Protein AF-R0MNA4-F1 (afdb_monomer)

Organism: Nosema bombycis (strain CQ1 / CVCC 102059) (NCBI:txid578461)

Radius of gyration: 21.98 Å; Cα contacts (8 Å, |Δi|>4): 320; chains: 1; bounding box: 53×36×60 Å

Nearest PDB structures (foldseek):
  5vat-assembly2_B  TM=4.678E-01  e=8.090E-01  Haemophilus influenzae Rd KW20
  7dhg-assembly1_C  TM=3.973E-01  e=1.338E+00  Homo sapiens
  4i17-assembly1_A  TM=3.408E-01  e=2.307E+00  Bacteroides fragilis NCTC 9343

Foldseek 3Di:
DELVVLQVCVVVLQQQVNQVCLDPPNDLPPYPLVSHDPPVSQLSVLSNVCVVPVDLVSLLSNLLSLLRQCVSDDSNVSNSLSSNVVSVVSLVVVVDLVSLVVSLVSLVVSCVPDQVSVLSSLLSNLVSCLVNVVLVVNVVSVVSHDDDDDDQQSQLSNLQSVLLSCLLVVVLVSSLVSLVSNCVDPVCVLVSVQVNVLSCVLVVDQDDQVNCVVSVNNLCVQLSVCLVQLVLVSNVVSLVVCVVVCVSSVNSVVSNPRSSVSSPVD

pLDDT: mean 86.6, std 9.58, range [53.0, 97.69]

Mean predicted aligned error: 6.83 Å

Structure (mmCIF, N/CA/C/O backbone):
data_AF-R0MNA4-F1
#
_entry.id   AF-R0MNA4-F1
#
loop_
_atom_site.group_PDB
_atom_site.id
_atom_site.type_symbol
_atom_site.label_atom_id
_atom_site.label_alt_id
_atom_site.label_comp_id
_atom_site.label_asym_id
_atom_site.label_entity_id
_atom_site.label_seq_id
_atom_site.pdbx_PDB_ins_code
_atom_site.Cartn_x
_atom_site.Cartn_y
_atom_site.Cartn_z
_atom_site.occupancy
_atom_site.B_iso_or_equiv
_atom_site.auth_seq_id
_atom_site.auth_comp_id
_atom_site.auth_asym_id
_atom_site.auth_atom_id
_atom_site.pdbx_PDB_model_num
ATOM 1 N N . MET A 1 1 ? 28.938 -3.097 -18.841 1.00 74.06 1 MET A N 1
ATOM 2 C CA . MET A 1 1 ? 28.223 -4.399 -18.755 1.00 74.06 1 MET A CA 1
ATOM 3 C C . MET A 1 1 ? 27.995 -4.964 -20.167 1.00 74.06 1 MET A C 1
ATOM 5 O O . MET A 1 1 ? 27.821 -4.182 -21.089 1.00 74.06 1 MET A O 1
ATOM 9 N N . ASN A 1 2 ? 28.060 -6.290 -20.374 1.00 83.56 2 ASN A N 1
ATOM 10 C CA . ASN A 1 2 ? 27.982 -6.921 -21.709 1.00 83.56 2 ASN A CA 1
ATOM 11 C C . ASN A 1 2 ? 26.542 -7.360 -22.052 1.00 83.56 2 ASN A C 1
ATOM 13 O O . ASN A 1 2 ? 25.945 -8.118 -21.292 1.00 83.56 2 ASN A O 1
ATOM 17 N N . PHE A 1 3 ? 26.014 -6.948 -23.214 1.00 86.44 3 PHE A N 1
ATOM 18 C CA . PHE A 1 3 ? 24.667 -7.315 -23.690 1.00 86.44 3 PHE A CA 1
ATOM 19 C C . PHE A 1 3 ? 24.452 -8.836 -23.797 1.00 86.44 3 PHE A C 1
ATOM 21 O O . PHE A 1 3 ? 23.336 -9.310 -23.608 1.00 86.44 3 PHE A O 1
ATOM 28 N N . LYS A 1 4 ? 25.516 -9.619 -24.041 1.00 89.62 4 LYS A N 1
ATOM 29 C CA . LYS A 1 4 ? 25.434 -11.089 -24.098 1.00 89.62 4 LYS A CA 1
ATOM 30 C C . LYS A 1 4 ? 24.943 -11.692 -22.779 1.00 89.62 4 LYS A C 1
ATOM 32 O O . LYS A 1 4 ? 24.113 -12.588 -22.810 1.00 89.62 4 LYS A O 1
ATOM 37 N N . ILE A 1 5 ? 25.399 -11.152 -21.645 1.00 89.56 5 ILE A N 1
ATOM 38 C CA . ILE A 1 5 ? 24.984 -11.600 -20.305 1.00 89.56 5 ILE A CA 1
ATOM 39 C C . ILE A 1 5 ? 23.499 -11.291 -20.086 1.00 89.56 5 ILE A C 1
ATOM 41 O O . ILE A 1 5 ? 22.763 -12.111 -19.549 1.00 89.56 5 ILE A O 1
ATOM 45 N N . VAL A 1 6 ? 23.036 -10.122 -20.539 1.00 90.19 6 VAL A N 1
ATOM 46 C CA . VAL A 1 6 ? 21.620 -9.735 -20.445 1.00 90.19 6 VAL A CA 1
ATOM 47 C C . VAL A 1 6 ? 20.745 -10.703 -21.244 1.00 90.19 6 VAL A C 1
ATOM 49 O O . VAL A 1 6 ? 19.784 -11.246 -20.705 1.00 90.19 6 VAL A O 1
ATOM 52 N N . ASN A 1 7 ? 21.110 -10.976 -22.498 1.00 92.88 7 ASN A N 1
ATOM 53 C CA . ASN A 1 7 ? 20.361 -11.892 -23.361 1.00 92.88 7 ASN A CA 1
ATOM 54 C C . ASN A 1 7 ? 20.386 -13.336 -22.856 1.00 92.88 7 ASN A C 1
ATOM 56 O O . ASN A 1 7 ? 19.396 -14.046 -22.998 1.00 92.88 7 ASN A O 1
ATOM 60 N N . GLU A 1 8 ? 21.481 -13.768 -22.236 1.00 94.38 8 GLU A N 1
ATOM 61 C CA . GLU A 1 8 ? 21.553 -15.071 -21.581 1.00 94.38 8 GLU A CA 1
ATOM 62 C C . GLU A 1 8 ? 20.561 -15.167 -20.412 1.00 94.38 8 GLU A C 1
ATOM 64 O O . GLU A 1 8 ? 19.812 -16.138 -20.320 1.00 94.38 8 GLU A O 1
ATOM 69 N N . LEU A 1 9 ? 20.479 -14.140 -19.559 1.00 93.75 9 LEU A N 1
ATOM 70 C CA . LEU A 1 9 ? 19.497 -14.090 -18.468 1.00 93.75 9 LEU A CA 1
ATOM 71 C C . LEU A 1 9 ? 18.050 -14.078 -18.982 1.00 93.75 9 LEU A C 1
ATOM 73 O O . LEU A 1 9 ? 17.191 -14.713 -18.368 1.00 93.75 9 LEU A O 1
ATOM 77 N N . ILE A 1 10 ? 17.783 -13.384 -20.094 1.00 93.00 10 ILE A N 1
ATOM 78 C CA . ILE A 1 10 ? 16.468 -13.368 -20.755 1.00 93.00 10 ILE A CA 1
ATOM 79 C C . ILE A 1 10 ? 16.124 -14.767 -21.281 1.00 93.00 10 ILE A C 1
ATOM 81 O O . ILE A 1 10 ? 15.081 -15.308 -20.915 1.00 93.00 10 ILE A O 1
ATOM 85 N N . ASN A 1 11 ? 17.021 -15.388 -22.053 1.00 93.75 11 ASN A N 1
ATOM 86 C CA . ASN A 1 11 ? 16.831 -16.730 -22.613 1.00 93.75 11 ASN A CA 1
ATOM 87 C C . ASN A 1 11 ? 16.630 -17.794 -21.526 1.00 93.75 11 ASN A C 1
ATOM 89 O O . ASN A 1 11 ? 15.769 -18.663 -21.650 1.00 93.75 11 ASN A O 1
ATOM 93 N N . ASN A 1 12 ? 17.379 -17.686 -20.426 1.00 94.81 12 ASN A N 1
ATOM 94 C CA . ASN A 1 12 ? 17.272 -18.579 -19.273 1.00 94.81 12 ASN A CA 1
ATOM 95 C C . ASN A 1 12 ? 16.076 -18.253 -18.362 1.00 94.81 12 ASN A C 1
ATOM 97 O O . ASN A 1 12 ? 15.926 -18.869 -17.306 1.00 94.81 12 ASN A O 1
ATOM 101 N N . LYS A 1 13 ? 15.240 -17.266 -18.721 1.00 93.19 13 LYS A N 1
ATOM 102 C CA . LYS A 1 13 ? 14.097 -16.791 -17.925 1.00 93.19 13 LYS A CA 1
ATOM 103 C C . LYS A 1 13 ? 14.476 -16.457 -16.474 1.00 93.19 13 LYS A C 1
ATOM 105 O O . LYS A 1 13 ? 13.707 -16.673 -15.536 1.00 93.19 13 LYS A O 1
ATOM 110 N N . ASN A 1 14 ? 15.669 -15.901 -16.257 1.00 92.69 14 ASN A N 1
ATOM 111 C CA . ASN A 1 14 ? 16.191 -15.578 -14.929 1.00 92.69 14 ASN A CA 1
ATOM 112 C C . ASN A 1 14 ? 15.916 -14.114 -14.551 1.00 92.69 14 ASN A C 1
ATOM 114 O O . ASN A 1 14 ? 16.805 -13.262 -14.498 1.00 92.69 14 ASN A O 1
ATOM 118 N N . GLY A 1 15 ? 14.654 -13.813 -14.243 1.00 89.44 15 GLY A N 1
ATOM 119 C CA . GLY A 1 15 ? 14.247 -12.439 -13.940 1.00 89.44 15 GLY A CA 1
ATOM 120 C C . GLY A 1 15 ? 14.755 -11.894 -12.601 1.00 89.44 15 GLY A C 1
ATOM 121 O O . GLY A 1 15 ? 14.790 -10.680 -12.417 1.00 89.44 15 GLY A O 1
ATOM 122 N N . LYS A 1 16 ? 15.181 -12.752 -11.660 1.00 90.19 16 LYS A N 1
ATOM 123 C CA . LYS A 1 16 ? 15.769 -12.300 -10.384 1.00 90.19 16 LYS A CA 1
ATOM 124 C C . LYS A 1 16 ? 17.143 -11.676 -10.590 1.00 90.19 16 LYS A C 1
ATOM 126 O O . LYS A 1 16 ? 17.404 -10.611 -10.036 1.00 90.19 16 LYS A O 1
ATOM 131 N N . ASP A 1 17 ? 18.007 -12.331 -11.360 1.00 92.12 17 ASP A N 1
ATOM 132 C CA . ASP A 1 17 ? 19.334 -11.791 -11.653 1.00 92.12 17 ASP A CA 1
ATOM 133 C C . ASP A 1 17 ? 19.254 -10.645 -12.657 1.00 92.12 17 ASP A C 1
ATOM 135 O O . ASP A 1 17 ? 19.960 -9.651 -12.492 1.00 92.12 17 ASP A O 1
ATOM 139 N N . LEU A 1 18 ? 18.303 -10.699 -13.596 1.00 91.69 18 LEU A N 1
ATOM 140 C CA . LEU A 1 18 ? 18.003 -9.571 -14.475 1.00 91.69 18 LEU A CA 1
ATOM 141 C C . LEU A 1 18 ? 17.595 -8.319 -13.676 1.00 91.69 18 LEU A C 1
ATOM 143 O O . LEU A 1 18 ? 18.092 -7.231 -13.944 1.00 91.69 18 LEU A O 1
ATOM 147 N N . ALA A 1 19 ? 16.780 -8.468 -12.624 1.00 90.25 19 ALA A N 1
ATOM 148 C CA . ALA A 1 19 ? 16.394 -7.361 -11.744 1.00 90.25 19 ALA A CA 1
ATOM 149 C C . ALA A 1 19 ? 17.581 -6.716 -11.006 1.00 90.25 19 ALA A C 1
ATOM 151 O O . ALA A 1 19 ? 17.552 -5.517 -10.724 1.00 90.25 19 ALA A O 1
ATOM 152 N N . LYS A 1 20 ? 18.639 -7.477 -10.686 1.00 89.31 20 LYS A N 1
ATOM 153 C CA . LYS A 1 20 ? 19.834 -6.931 -10.011 1.00 89.31 20 LYS A CA 1
ATOM 154 C C . LYS A 1 20 ? 20.568 -5.915 -10.882 1.00 89.31 20 LYS A C 1
ATOM 156 O O . LYS A 1 20 ? 21.203 -5.017 -10.333 1.00 89.31 20 LYS A O 1
ATOM 161 N N . LEU A 1 21 ? 20.449 -6.029 -12.206 1.00 88.12 21 LEU A N 1
ATOM 162 C CA . LEU A 1 21 ? 21.080 -5.111 -13.156 1.00 88.12 21 LEU A CA 1
ATOM 163 C C . LEU A 1 21 ? 20.464 -3.703 -13.111 1.00 88.12 21 LEU A C 1
ATOM 165 O O . LEU A 1 21 ? 21.065 -2.758 -13.600 1.00 88.12 21 LEU A O 1
ATOM 169 N N . PHE A 1 22 ? 19.298 -3.557 -12.477 1.00 86.00 22 PHE A N 1
ATOM 170 C CA . PHE A 1 22 ? 18.584 -2.293 -12.314 1.00 86.00 22 PHE A CA 1
ATOM 171 C C . PHE A 1 22 ? 18.766 -1.696 -10.908 1.00 86.00 22 PHE A C 1
ATOM 173 O O . PHE A 1 22 ? 18.002 -0.830 -10.496 1.00 86.00 22 PHE A O 1
ATOM 180 N N . ASN A 1 23 ? 19.732 -2.155 -10.105 1.00 81.38 23 ASN A N 1
ATOM 181 C CA . ASN A 1 23 ? 20.034 -1.511 -8.822 1.00 81.38 23 ASN A CA 1
ATOM 182 C C . ASN A 1 23 ? 20.640 -0.111 -9.023 1.00 81.38 23 ASN A C 1
ATOM 184 O O . ASN A 1 23 ? 21.452 0.097 -9.922 1.00 81.38 23 ASN A O 1
ATOM 188 N N . PHE A 1 24 ? 20.304 0.828 -8.132 1.00 67.44 24 PHE A N 1
ATOM 189 C CA . PHE A 1 24 ? 21.003 2.112 -8.054 1.00 67.44 24 PHE A CA 1
ATOM 190 C C . PHE A 1 24 ? 22.504 1.867 -7.828 1.00 67.44 24 PHE A C 1
ATOM 192 O O . PHE A 1 24 ? 22.875 1.141 -6.907 1.00 67.44 24 PHE A O 1
ATOM 199 N N . GLY A 1 25 ? 23.349 2.436 -8.692 1.00 65.19 25 GLY A N 1
ATOM 200 C CA . GLY A 1 25 ? 24.806 2.242 -8.676 1.00 65.19 25 GLY A CA 1
ATOM 201 C C . GLY A 1 25 ? 25.335 1.217 -9.685 1.00 65.19 25 GLY A C 1
ATOM 202 O O . GLY A 1 25 ? 26.548 1.088 -9.826 1.00 65.19 25 GLY A O 1
ATOM 203 N N . VAL A 1 26 ? 24.464 0.511 -10.415 1.00 75.12 26 VAL A N 1
ATOM 204 C CA . VAL A 1 26 ? 24.891 -0.272 -11.581 1.00 75.12 26 VAL A CA 1
ATOM 205 C C . VAL A 1 26 ? 25.062 0.669 -12.768 1.00 75.12 26 VAL A C 1
ATOM 207 O O . VAL A 1 26 ? 24.100 1.289 -13.218 1.00 75.12 26 VAL A O 1
ATOM 210 N N . ASP A 1 27 ? 26.286 0.759 -13.284 1.00 76.06 27 ASP A N 1
ATOM 211 C CA . ASP A 1 27 ? 26.570 1.525 -14.493 1.00 76.06 27 ASP A CA 1
ATOM 212 C C . ASP A 1 27 ? 26.102 0.768 -15.746 1.00 76.06 27 ASP A C 1
ATOM 214 O O . ASP A 1 27 ? 26.627 -0.293 -16.116 1.00 76.06 27 ASP A O 1
ATOM 218 N N . LEU A 1 28 ? 25.084 1.335 -16.394 1.00 78.00 28 LEU A N 1
ATOM 219 C CA . LEU A 1 28 ? 24.514 0.827 -17.634 1.00 78.00 28 LEU A CA 1
ATOM 220 C C . LEU A 1 28 ? 25.089 1.516 -18.880 1.00 78.00 28 LEU A C 1
ATOM 222 O O . LEU A 1 28 ? 24.840 1.009 -19.969 1.00 78.00 28 LEU A O 1
ATOM 226 N N . SER A 1 29 ? 25.866 2.599 -18.767 1.00 71.88 29 SER A N 1
ATOM 227 C CA . SER A 1 29 ? 26.300 3.444 -19.902 1.00 71.88 29 SER A CA 1
ATOM 228 C C . SER A 1 29 ? 27.046 2.674 -21.006 1.00 71.88 29 SER A C 1
ATOM 230 O O . SER A 1 29 ? 26.895 2.951 -22.192 1.00 71.88 29 SER A O 1
ATOM 232 N N . GLY A 1 30 ? 27.793 1.627 -20.640 1.00 71.50 30 GLY A N 1
ATOM 233 C CA . GLY A 1 30 ? 28.523 0.772 -21.586 1.00 71.50 30 GLY A CA 1
ATOM 234 C C . GLY A 1 30 ? 27.710 -0.357 -22.240 1.00 71.50 30 GLY A C 1
ATOM 235 O O . GLY A 1 30 ? 28.282 -1.173 -22.969 1.00 71.50 30 GLY A O 1
ATOM 236 N N . VAL A 1 31 ? 26.410 -0.488 -21.954 1.00 82.19 31 VAL A N 1
ATOM 237 C CA . VAL A 1 31 ? 25.567 -1.559 -22.513 1.00 82.19 31 VAL A CA 1
ATOM 238 C C . VAL A 1 31 ? 25.047 -1.157 -23.894 1.00 82.19 31 VAL A C 1
ATOM 240 O O . VAL A 1 31 ? 24.308 -0.187 -24.029 1.00 82.19 31 VAL A O 1
ATOM 243 N N . LYS A 1 32 ? 25.372 -1.949 -24.926 1.00 87.19 32 LYS A N 1
ATOM 244 C CA . LYS A 1 32 ? 24.794 -1.809 -26.276 1.00 87.19 32 LYS A CA 1
ATOM 245 C C . LYS A 1 32 ? 23.337 -2.291 -26.279 1.00 87.19 32 LYS A C 1
ATOM 247 O O . LYS A 1 32 ? 23.080 -3.451 -26.595 1.00 87.19 32 LYS A O 1
ATOM 252 N N . THR A 1 33 ? 22.411 -1.411 -25.902 1.00 88.19 33 THR A N 1
ATOM 253 C CA . THR A 1 33 ? 20.978 -1.718 -25.737 1.00 88.19 33 THR A CA 1
ATOM 254 C C . THR A 1 33 ? 20.308 -2.207 -27.012 1.00 88.19 33 THR A C 1
ATOM 256 O O . THR A 1 33 ? 19.524 -3.139 -26.936 1.00 88.19 33 THR A O 1
ATOM 259 N N . SER A 1 34 ? 20.726 -1.712 -28.181 1.00 89.69 34 SER A N 1
ATOM 260 C CA . SER A 1 34 ? 20.254 -2.167 -29.503 1.00 89.69 34 SER A CA 1
ATOM 261 C C . SER A 1 34 ? 20.553 -3.634 -29.843 1.00 89.69 34 SER A C 1
ATOM 263 O O . SER A 1 34 ? 20.198 -4.109 -30.917 1.00 89.69 34 SER A O 1
ATOM 265 N N . LYS A 1 35 ? 21.280 -4.350 -28.977 1.00 91.56 35 LYS A N 1
ATOM 266 C CA . LYS A 1 35 ? 21.549 -5.788 -29.114 1.00 91.56 35 LYS A CA 1
ATOM 267 C C . LYS A 1 35 ? 20.814 -6.633 -28.074 1.00 91.56 35 LYS A C 1
ATOM 269 O O . LYS A 1 35 ? 21.034 -7.843 -28.030 1.00 91.56 35 LYS A O 1
ATOM 274 N N . ILE A 1 36 ? 20.024 -6.012 -27.202 1.00 93.44 36 ILE A N 1
ATOM 275 C CA . ILE A 1 36 ? 19.186 -6.703 -26.223 1.00 93.44 36 ILE A CA 1
ATOM 276 C C . ILE A 1 36 ? 17.895 -7.141 -26.923 1.00 93.44 36 ILE A C 1
ATOM 278 O O . ILE A 1 36 ? 17.446 -6.478 -27.849 1.00 93.44 36 ILE A O 1
ATOM 282 N N . TYR A 1 37 ? 17.302 -8.264 -26.521 1.00 92.69 37 TYR A N 1
ATOM 283 C CA . TYR A 1 37 ? 16.018 -8.682 -27.087 1.00 92.69 37 TYR A CA 1
ATOM 284 C C . TYR A 1 37 ? 14.879 -7.724 -26.714 1.00 92.69 37 TYR A C 1
ATOM 286 O O . TYR A 1 37 ? 14.776 -7.277 -25.571 1.00 92.69 37 TYR A O 1
ATOM 294 N N . SER A 1 38 ? 13.996 -7.439 -27.669 1.00 88.56 38 SER A N 1
ATOM 295 C CA . SER A 1 38 ? 12.710 -6.789 -27.399 1.00 88.56 38 SER A CA 1
ATOM 296 C C . SER A 1 38 ? 11.839 -7.686 -26.497 1.00 88.56 38 SER A C 1
ATOM 298 O O . SER A 1 38 ? 11.958 -8.909 -26.607 1.00 88.56 38 SER A O 1
ATOM 300 N N . PRO A 1 39 ? 11.017 -7.133 -25.578 1.00 90.31 39 PRO A N 1
ATOM 301 C CA . PRO A 1 39 ? 10.829 -5.709 -25.247 1.00 90.31 39 PRO A CA 1
ATOM 302 C C . PRO A 1 39 ? 11.859 -5.143 -24.24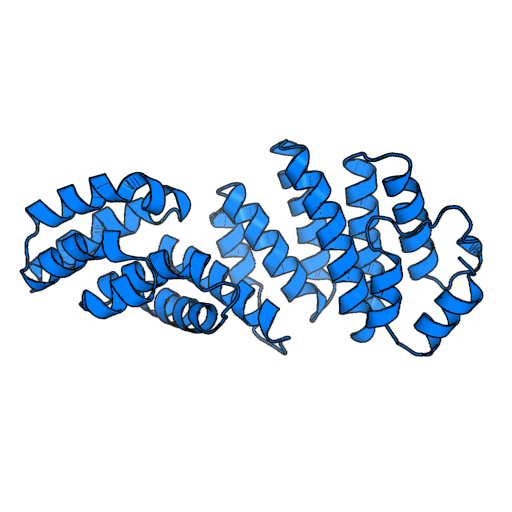7 1.00 90.31 39 PRO A C 1
ATOM 304 O O . PRO A 1 39 ? 11.764 -3.989 -23.825 1.00 90.31 39 PRO A O 1
ATOM 307 N N . PHE A 1 40 ? 12.858 -5.929 -23.834 1.00 92.50 40 PHE A N 1
ATOM 308 C CA . PHE A 1 40 ? 13.831 -5.521 -22.816 1.00 92.50 40 PHE A CA 1
ATOM 309 C C . PHE A 1 40 ? 14.760 -4.400 -23.294 1.00 92.50 40 PHE A C 1
ATOM 311 O O . PHE A 1 40 ? 15.186 -3.589 -22.473 1.00 92.50 40 PHE A O 1
ATOM 318 N N . GLU A 1 41 ? 15.065 -4.315 -24.591 1.00 93.25 41 GLU A N 1
ATOM 319 C CA . GLU A 1 41 ? 15.912 -3.245 -25.140 1.00 93.25 41 GLU A CA 1
ATOM 320 C C . GLU A 1 41 ? 15.412 -1.840 -24.768 1.00 93.25 41 GLU A C 1
ATOM 322 O O . GLU A 1 41 ? 16.195 -1.011 -24.294 1.00 93.25 41 GLU A O 1
ATOM 327 N N . ASP A 1 42 ? 14.102 -1.609 -24.885 1.00 93.19 42 ASP A N 1
ATOM 328 C CA . ASP A 1 42 ? 13.468 -0.324 -24.603 1.00 93.19 42 ASP A CA 1
ATOM 329 C C . ASP A 1 42 ? 13.524 -0.000 -23.116 1.00 93.19 42 ASP A C 1
ATOM 331 O O . ASP A 1 42 ? 13.818 1.133 -22.729 1.00 93.19 42 ASP A O 1
ATOM 335 N N . LEU A 1 43 ? 13.300 -1.007 -22.268 1.00 93.06 43 LEU A N 1
ATOM 336 C CA . LEU A 1 43 ? 13.421 -0.859 -20.825 1.00 93.06 43 LEU A CA 1
ATOM 337 C C . LEU A 1 43 ? 14.846 -0.447 -20.426 1.00 93.06 43 LEU A C 1
ATOM 339 O O . LEU A 1 43 ? 15.017 0.488 -19.645 1.00 93.06 43 LEU A O 1
ATOM 343 N N . PHE A 1 44 ? 15.873 -1.103 -20.975 1.00 92.12 44 PHE A N 1
ATOM 344 C CA . PHE A 1 44 ? 17.266 -0.750 -20.690 1.00 92.12 44 PHE A CA 1
ATOM 345 C C . PHE A 1 44 ? 17.622 0.647 -21.209 1.00 92.12 44 PHE A C 1
ATOM 347 O O . PHE A 1 44 ? 18.262 1.414 -20.489 1.00 92.12 44 PHE A O 1
ATOM 354 N N . LYS A 1 45 ? 17.188 1.000 -22.424 1.00 91.88 45 LYS A N 1
ATOM 355 C CA . LYS A 1 45 ? 17.440 2.317 -23.024 1.00 91.88 45 LYS A CA 1
ATOM 356 C C . LYS A 1 45 ? 16.813 3.443 -22.201 1.00 91.88 45 LYS A C 1
ATOM 358 O O . LYS A 1 45 ? 17.479 4.430 -21.898 1.00 91.88 45 LYS A O 1
ATOM 363 N N . LYS A 1 46 ? 15.551 3.292 -21.795 1.00 92.56 46 LYS A N 1
ATOM 364 C CA . LYS A 1 46 ? 14.866 4.290 -20.961 1.00 92.56 46 LYS A CA 1
ATOM 365 C C . LYS A 1 46 ? 15.468 4.371 -19.562 1.00 92.56 46 LYS A C 1
ATOM 367 O O . LYS A 1 46 ? 15.586 5.462 -19.017 1.00 92.56 46 LYS A O 1
ATOM 372 N N . GLN A 1 47 ? 15.904 3.243 -18.994 1.00 89.00 47 GLN A N 1
ATOM 373 C CA . GLN A 1 47 ? 16.572 3.230 -17.691 1.00 89.00 47 GLN A CA 1
ATOM 374 C C . GLN A 1 47 ? 17.915 3.972 -17.726 1.00 89.00 47 GLN A C 1
ATOM 376 O O . GLN A 1 47 ? 18.213 4.708 -16.788 1.00 89.00 47 GLN A O 1
ATOM 381 N N . GLN A 1 48 ? 18.713 3.787 -18.786 1.00 89.06 48 GLN A N 1
ATOM 382 C CA . GLN A 1 48 ? 19.952 4.545 -19.000 1.00 89.06 48 GLN A CA 1
ATOM 383 C C . GLN A 1 48 ? 19.660 6.046 -19.022 1.00 89.06 48 GLN A C 1
ATOM 385 O O . GLN A 1 48 ? 20.231 6.786 -18.224 1.00 89.06 48 GLN A O 1
ATOM 390 N N . LEU A 1 49 ? 18.696 6.464 -19.850 1.00 89.12 49 LEU A N 1
ATOM 391 C CA . LEU A 1 49 ? 18.297 7.865 -19.957 1.00 89.12 49 LEU A CA 1
ATOM 392 C C . LEU A 1 49 ? 17.818 8.435 -18.617 1.00 89.12 49 LEU A C 1
ATOM 394 O O . LEU A 1 49 ? 18.198 9.540 -18.253 1.00 89.12 49 LEU A O 1
ATOM 398 N N . PHE A 1 50 ? 17.027 7.681 -17.851 1.00 87.94 50 PHE A N 1
ATOM 399 C CA . PHE A 1 50 ? 16.572 8.102 -16.526 1.00 87.94 50 PHE A CA 1
ATOM 400 C C . PHE A 1 50 ? 17.720 8.254 -15.517 1.00 87.94 50 PHE A C 1
ATOM 402 O O . PHE A 1 50 ? 17.688 9.141 -14.667 1.00 87.94 50 PHE A O 1
ATOM 409 N N . PHE A 1 51 ? 18.746 7.401 -15.581 1.00 84.44 51 PHE A N 1
ATOM 410 C CA . PHE A 1 51 ? 19.910 7.535 -14.704 1.00 84.44 51 PHE A CA 1
ATOM 411 C C . PHE A 1 51 ? 20.795 8.729 -15.060 1.00 84.44 51 PHE A C 1
ATOM 413 O O . PHE A 1 51 ? 21.357 9.329 -14.142 1.00 84.44 51 PHE A O 1
ATOM 420 N N . GLU A 1 52 ? 20.889 9.075 -16.344 1.00 84.94 52 GLU A N 1
ATOM 421 C CA . GLU A 1 52 ? 21.594 10.262 -16.839 1.00 84.94 52 GLU A CA 1
ATOM 422 C C . GLU A 1 52 ? 20.817 11.550 -16.535 1.00 84.94 52 GLU A C 1
ATOM 424 O O . GLU A 1 52 ? 21.372 12.515 -16.015 1.00 84.94 52 GLU A O 1
ATOM 429 N N . ILE A 1 53 ? 19.516 11.543 -16.825 1.00 86.00 53 ILE A N 1
ATOM 430 C CA . ILE A 1 53 ? 18.606 12.680 -16.721 1.00 86.00 53 ILE A CA 1
ATOM 431 C C . ILE A 1 53 ? 17.448 12.262 -15.818 1.00 86.00 53 ILE A C 1
ATOM 433 O O . ILE A 1 53 ? 16.442 11.693 -16.251 1.00 86.00 53 ILE A O 1
ATOM 437 N N . ARG A 1 54 ? 17.608 12.534 -14.527 1.00 83.62 54 ARG A N 1
ATOM 438 C CA . ARG A 1 54 ? 16.629 12.182 -13.500 1.00 83.62 54 ARG A CA 1
ATOM 439 C C . ARG A 1 54 ? 15.470 13.173 -13.506 1.00 83.62 54 ARG A C 1
ATOM 441 O O . ARG A 1 54 ? 15.468 14.112 -12.723 1.00 83.62 54 ARG A O 1
ATOM 448 N N . THR A 1 55 ? 14.520 12.970 -14.410 1.00 84.50 55 THR A N 1
ATOM 449 C CA . THR A 1 55 ? 13.256 13.716 -14.457 1.00 84.50 55 THR A CA 1
ATOM 450 C C . THR A 1 55 ? 12.070 12.784 -14.260 1.00 84.50 55 THR A C 1
ATOM 452 O O . THR A 1 55 ? 12.166 11.566 -14.463 1.00 84.50 55 THR A O 1
ATOM 455 N N . TYR A 1 56 ? 10.933 13.369 -13.886 1.00 81.75 56 TYR A N 1
ATOM 456 C CA . TYR A 1 56 ? 9.665 12.667 -13.766 1.00 81.75 56 TYR A CA 1
ATOM 457 C C . TYR A 1 56 ? 9.273 11.943 -15.062 1.00 81.75 56 TYR A C 1
ATOM 459 O O . TYR A 1 56 ? 8.951 10.756 -15.030 1.00 81.75 56 TYR A O 1
ATOM 467 N N . GLU A 1 57 ? 9.355 12.624 -16.206 1.00 85.25 57 GLU A N 1
ATOM 468 C CA . GLU A 1 57 ? 8.959 12.086 -17.511 1.00 85.25 57 GLU A CA 1
ATOM 469 C C . GLU A 1 57 ? 9.778 10.840 -17.862 1.00 85.25 57 GLU A C 1
ATOM 471 O O . GLU A 1 57 ? 9.239 9.833 -18.324 1.00 85.25 57 GLU A O 1
ATOM 476 N N . ASN A 1 58 ? 11.080 10.864 -17.566 1.00 87.94 58 ASN A N 1
ATOM 477 C CA . ASN A 1 58 ? 11.951 9.717 -17.785 1.00 87.94 58 ASN A CA 1
ATOM 478 C C . ASN A 1 58 ? 11.611 8.561 -16.834 1.00 87.94 58 ASN A C 1
ATOM 480 O O . ASN A 1 58 ? 11.593 7.404 -17.257 1.00 87.94 58 ASN A O 1
ATOM 484 N N . ALA A 1 59 ? 11.301 8.849 -15.565 1.00 85.56 59 ALA A N 1
ATOM 485 C CA . ALA A 1 59 ? 10.858 7.834 -14.611 1.00 85.56 59 ALA A CA 1
ATOM 486 C C . ALA A 1 59 ? 9.539 7.177 -15.054 1.00 85.56 59 ALA A C 1
ATOM 488 O O . ALA A 1 59 ? 9.387 5.957 -14.964 1.00 85.56 59 ALA A O 1
ATOM 489 N N . GLU A 1 60 ? 8.595 7.971 -15.557 1.00 84.88 60 GLU A N 1
ATOM 490 C CA . GLU A 1 60 ? 7.311 7.498 -16.067 1.00 84.88 60 GLU A CA 1
ATOM 491 C C . GLU A 1 60 ? 7.490 6.596 -17.298 1.00 84.88 60 GLU A C 1
ATOM 493 O O . GLU A 1 60 ? 6.902 5.515 -17.375 1.00 84.88 60 GLU A O 1
ATOM 498 N N . GLU A 1 61 ? 8.344 6.991 -18.242 1.00 89.38 61 GLU A N 1
ATOM 499 C CA . GLU A 1 61 ? 8.641 6.197 -19.436 1.00 89.38 61 GLU A CA 1
ATOM 500 C C . GLU A 1 61 ? 9.297 4.852 -19.103 1.00 89.38 61 GLU A C 1
ATOM 502 O O . GLU A 1 61 ? 8.963 3.824 -19.706 1.00 89.38 61 GLU A O 1
ATOM 507 N N . VAL A 1 62 ? 10.179 4.829 -18.102 1.00 89.62 62 VAL A N 1
ATOM 508 C CA . VAL A 1 62 ? 10.761 3.593 -17.566 1.00 89.62 62 VAL A CA 1
ATOM 509 C C . VAL A 1 62 ? 9.680 2.687 -16.972 1.00 89.62 62 VAL A C 1
ATOM 511 O O . VAL A 1 62 ? 9.653 1.489 -17.266 1.00 89.62 62 VAL A O 1
ATOM 514 N N . VAL A 1 63 ? 8.761 3.246 -16.177 1.00 86.12 63 VAL A N 1
ATOM 515 C CA . VAL A 1 63 ? 7.625 2.505 -15.605 1.00 86.12 63 VAL A CA 1
ATOM 516 C C . VAL A 1 63 ? 6.768 1.896 -16.715 1.00 86.12 63 VAL A C 1
ATOM 518 O O . VAL A 1 63 ? 6.490 0.699 -16.660 1.00 86.12 63 VAL A O 1
ATOM 521 N N . LYS A 1 64 ? 6.411 2.666 -17.752 1.00 85.44 64 LYS A N 1
ATOM 522 C CA . LYS A 1 64 ? 5.644 2.162 -18.907 1.00 85.44 64 LYS A CA 1
ATOM 523 C C . LYS A 1 64 ? 6.344 0.982 -19.584 1.00 85.44 64 LYS A C 1
ATOM 525 O O . LYS A 1 64 ? 5.709 -0.034 -19.850 1.00 85.44 64 LYS A O 1
ATOM 530 N N . SER A 1 65 ? 7.655 1.074 -19.810 1.00 88.81 65 SER A N 1
ATOM 531 C CA . SER A 1 65 ? 8.417 -0.024 -20.419 1.00 88.81 65 SER A CA 1
ATOM 532 C C . SER A 1 65 ? 8.575 -1.248 -19.525 1.00 88.81 65 SER A C 1
ATOM 534 O O . SER A 1 65 ? 8.609 -2.366 -20.034 1.00 88.81 65 SER A O 1
ATOM 536 N N . ALA A 1 66 ? 8.600 -1.078 -18.203 1.00 88.00 66 ALA A N 1
ATOM 537 C CA . ALA A 1 66 ? 8.603 -2.203 -17.274 1.00 88.00 66 ALA A CA 1
ATOM 538 C C . ALA A 1 66 ? 7.320 -3.042 -17.377 1.00 88.00 66 ALA A C 1
ATOM 540 O O . ALA A 1 66 ? 7.379 -4.255 -17.186 1.00 88.00 66 ALA A O 1
ATOM 541 N N . PHE A 1 67 ? 6.183 -2.419 -17.706 1.00 81.75 67 PHE A N 1
ATOM 542 C CA . PHE A 1 67 ? 4.929 -3.138 -17.925 1.00 81.75 67 PHE A CA 1
ATOM 543 C C . PHE A 1 67 ? 4.915 -3.944 -19.222 1.00 81.75 67 PHE A C 1
ATOM 545 O O . PHE A 1 67 ? 4.460 -5.078 -19.182 1.00 81.75 67 PHE A O 1
ATOM 552 N N . TYR A 1 68 ? 5.466 -3.439 -20.329 1.00 84.25 68 TYR A N 1
ATOM 553 C CA . TYR A 1 68 ? 5.561 -4.234 -21.565 1.00 84.25 68 TYR A CA 1
ATOM 554 C C . TYR A 1 68 ? 6.410 -5.496 -21.378 1.00 84.25 68 TYR A C 1
ATOM 556 O O . TYR A 1 68 ? 6.091 -6.559 -21.892 1.00 84.25 68 TYR A O 1
ATOM 564 N N . VAL A 1 69 ? 7.466 -5.413 -20.566 1.00 86.50 69 VAL A N 1
ATOM 565 C CA . VAL A 1 69 ? 8.312 -6.570 -20.242 1.00 86.50 69 VAL A CA 1
ATOM 566 C C . VAL A 1 69 ? 7.585 -7.615 -19.377 1.00 86.50 69 VAL A C 1
ATOM 568 O O . VAL A 1 69 ? 8.001 -8.774 -19.321 1.00 86.50 69 VAL A O 1
ATOM 571 N N . LEU A 1 70 ? 6.490 -7.256 -18.700 1.00 78.88 70 LEU A N 1
ATOM 572 C CA . LEU A 1 70 ? 5.685 -8.225 -17.949 1.00 78.88 70 LEU A CA 1
ATOM 573 C C . LEU A 1 70 ? 4.910 -9.189 -18.855 1.00 78.88 70 LEU A C 1
ATOM 575 O O . LEU A 1 70 ? 4.633 -10.306 -18.417 1.00 78.88 70 LEU A O 1
ATOM 579 N N . ASP A 1 71 ? 4.624 -8.806 -20.102 1.00 77.69 71 ASP A N 1
ATOM 580 C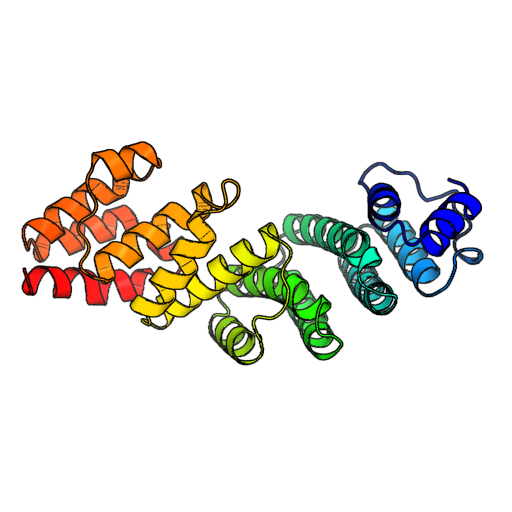 CA . ASP A 1 71 ? 3.909 -9.656 -21.063 1.00 77.69 71 ASP A CA 1
ATOM 581 C C . ASP A 1 71 ? 4.751 -10.864 -21.529 1.00 77.69 71 ASP A C 1
ATOM 583 O O . ASP A 1 71 ? 4.204 -11.867 -21.981 1.00 77.69 71 ASP A O 1
ATOM 587 N N . GLU A 1 72 ? 6.071 -10.836 -21.308 1.00 83.44 72 GLU A N 1
ATOM 588 C CA . GLU A 1 72 ? 6.995 -11.952 -21.584 1.00 83.44 72 GLU A CA 1
ATOM 589 C C . GLU A 1 72 ? 6.853 -13.131 -20.594 1.00 83.44 72 GLU A C 1
ATOM 591 O O . GLU A 1 72 ? 7.377 -14.228 -20.819 1.00 83.44 72 GLU A O 1
ATOM 596 N N . GLY A 1 73 ? 6.140 -12.925 -19.480 1.00 79.56 73 GLY A N 1
ATOM 597 C CA . GLY A 1 73 ? 5.734 -13.971 -18.538 1.00 79.56 73 GLY A CA 1
ATOM 598 C C . GLY A 1 73 ? 6.289 -13.836 -17.115 1.00 79.56 73 GLY A C 1
ATOM 599 O O . GLY A 1 73 ? 7.145 -13.011 -16.811 1.00 79.56 73 GLY A O 1
ATOM 600 N N . ASP A 1 74 ? 5.828 -14.714 -16.217 1.00 79.12 74 ASP A N 1
ATOM 601 C CA . ASP A 1 74 ? 5.988 -14.626 -14.749 1.00 79.12 74 ASP A CA 1
ATOM 602 C C . ASP A 1 74 ? 7.402 -14.348 -14.215 1.00 79.12 74 ASP A C 1
ATOM 604 O O . ASP A 1 74 ? 7.574 -13.826 -13.100 1.00 79.12 74 ASP A O 1
ATOM 608 N N . TYR A 1 75 ? 8.435 -14.741 -14.961 1.00 85.38 75 TYR A N 1
ATOM 609 C CA . TYR A 1 75 ? 9.816 -14.554 -14.539 1.00 85.38 75 TYR A CA 1
ATOM 610 C C . TYR A 1 75 ? 10.205 -13.073 -14.487 1.00 85.38 75 TYR A C 1
ATOM 612 O O . TYR A 1 75 ? 10.950 -12.681 -13.584 1.00 85.38 75 TYR A O 1
ATOM 620 N N . THR A 1 76 ? 9.654 -12.232 -15.368 1.00 86.69 76 THR A N 1
ATOM 621 C CA . THR A 1 76 ? 9.976 -10.800 -15.457 1.00 86.69 76 THR A CA 1
ATOM 622 C C . THR A 1 76 ? 9.369 -9.971 -14.329 1.00 86.69 76 THR A C 1
ATOM 624 O O . THR A 1 76 ? 9.793 -8.840 -14.101 1.00 86.69 76 THR A O 1
ATOM 627 N N . TYR A 1 77 ? 8.472 -10.549 -13.523 1.00 82.50 77 TYR A N 1
ATOM 628 C CA . TYR A 1 77 ? 7.887 -9.890 -12.354 1.00 82.50 77 TYR A CA 1
ATOM 629 C C . TYR A 1 77 ? 8.923 -9.212 -11.452 1.00 82.50 77 TYR A C 1
ATOM 631 O O . TYR A 1 77 ? 8.730 -8.084 -11.003 1.00 82.50 77 TYR A O 1
ATOM 639 N N . TYR A 1 78 ? 10.021 -9.912 -11.138 1.00 83.44 78 TYR A N 1
ATOM 640 C CA . TYR A 1 78 ? 11.041 -9.376 -10.232 1.00 83.44 78 TYR A CA 1
ATOM 641 C C . TYR A 1 78 ? 11.750 -8.163 -10.831 1.00 83.44 78 TYR A C 1
ATOM 643 O O . TYR A 1 78 ? 12.064 -7.229 -10.094 1.00 83.44 78 TYR A O 1
ATOM 651 N N . LEU A 1 79 ? 11.961 -8.179 -12.147 1.00 87.75 79 LEU A N 1
ATOM 652 C CA . LEU A 1 79 ? 12.528 -7.071 -12.898 1.00 87.75 79 LEU A CA 1
ATOM 653 C C . LEU A 1 79 ? 11.576 -5.874 -12.875 1.00 87.75 79 LEU A C 1
ATOM 655 O O . LEU A 1 79 ? 11.956 -4.815 -12.381 1.00 87.75 79 LEU A O 1
ATOM 659 N N . ALA A 1 80 ? 10.334 -6.049 -13.323 1.00 83.94 80 ALA A N 1
ATOM 660 C CA . ALA A 1 80 ? 9.390 -4.942 -13.413 1.00 83.94 80 ALA A CA 1
ATOM 661 C C . ALA A 1 80 ? 9.098 -4.326 -12.040 1.00 83.94 80 ALA A C 1
ATOM 663 O O . ALA A 1 80 ? 9.159 -3.110 -11.879 1.00 83.94 80 ALA A O 1
ATOM 664 N N . LYS A 1 81 ? 8.899 -5.161 -11.008 1.00 83.12 81 LYS A N 1
ATOM 665 C CA . LYS A 1 81 ? 8.759 -4.696 -9.623 1.00 83.12 81 LYS A CA 1
ATOM 666 C C . LYS A 1 81 ? 9.955 -3.862 -9.183 1.00 83.12 81 LYS A C 1
ATOM 668 O O . LYS A 1 81 ? 9.781 -2.835 -8.538 1.00 83.12 81 LYS A O 1
ATOM 673 N N . LYS A 1 82 ? 11.176 -4.303 -9.487 1.00 86.44 82 LYS A N 1
ATOM 674 C CA . LYS A 1 82 ? 12.386 -3.584 -9.085 1.00 86.44 82 LYS A CA 1
ATOM 675 C C . LYS A 1 82 ? 12.475 -2.219 -9.764 1.00 86.44 82 LYS A C 1
ATOM 677 O O . LYS A 1 82 ? 12.723 -1.230 -9.080 1.00 86.44 82 LYS A O 1
ATOM 682 N N . VAL A 1 83 ? 12.236 -2.180 -11.070 1.00 86.06 83 VAL A N 1
ATOM 683 C CA . VAL A 1 83 ? 12.251 -0.950 -11.864 1.00 86.06 83 VAL A CA 1
ATOM 684 C C . VAL A 1 83 ? 11.206 0.037 -11.356 1.00 86.06 83 VAL A C 1
ATOM 686 O O . VAL A 1 83 ? 11.544 1.164 -11.006 1.00 86.06 83 VAL A O 1
ATOM 689 N N . ILE A 1 84 ? 9.956 -0.411 -11.226 1.00 81.81 84 ILE A N 1
ATOM 690 C CA . ILE A 1 84 ? 8.850 0.438 -10.783 1.00 81.81 84 ILE A CA 1
ATOM 691 C C . ILE A 1 84 ? 9.113 0.969 -9.370 1.00 81.81 84 ILE A C 1
ATOM 693 O O . ILE A 1 84 ? 8.947 2.161 -9.138 1.00 81.81 84 ILE A O 1
ATOM 697 N N . MET A 1 85 ? 9.607 0.139 -8.441 1.00 80.19 85 MET A N 1
ATOM 698 C CA . MET A 1 85 ? 9.993 0.600 -7.098 1.00 80.19 85 MET A CA 1
ATOM 699 C C . MET A 1 85 ? 11.076 1.684 -7.126 1.00 80.19 85 MET A C 1
ATOM 701 O O . MET A 1 85 ? 10.997 2.634 -6.351 1.00 80.19 85 MET A O 1
ATOM 705 N N . ASN A 1 86 ? 12.090 1.549 -7.984 1.00 80.38 86 ASN A N 1
ATOM 706 C CA . ASN A 1 86 ? 13.151 2.548 -8.092 1.00 80.38 86 ASN A CA 1
ATOM 707 C C . ASN A 1 86 ? 12.600 3.880 -8.625 1.00 80.38 86 ASN A C 1
ATOM 709 O O . ASN A 1 86 ? 12.868 4.928 -8.038 1.00 80.38 86 ASN A O 1
ATOM 713 N N . CYS A 1 87 ? 11.795 3.842 -9.689 1.00 79.31 87 CYS A N 1
ATOM 714 C CA . CYS A 1 87 ? 11.165 5.035 -10.253 1.00 79.31 87 CYS A CA 1
ATOM 715 C C . CYS A 1 87 ? 10.208 5.691 -9.253 1.00 79.31 87 CYS A C 1
ATOM 717 O O . CYS A 1 87 ? 10.284 6.895 -9.043 1.00 79.31 87 CYS A O 1
ATOM 719 N N . LEU A 1 88 ? 9.386 4.905 -8.552 1.00 75.12 88 LEU A N 1
ATOM 720 C CA . LEU A 1 88 ? 8.525 5.403 -7.478 1.00 75.12 88 LEU A CA 1
ATOM 721 C C . LEU A 1 88 ? 9.335 6.088 -6.382 1.00 75.12 88 LEU A C 1
ATOM 723 O O . LEU A 1 88 ? 8.986 7.187 -5.978 1.00 75.12 88 LEU A O 1
ATOM 727 N N . SER A 1 89 ? 10.427 5.473 -5.917 1.00 75.44 89 SER A N 1
ATOM 728 C CA . SER A 1 89 ? 11.262 6.069 -4.865 1.00 75.44 89 SER A CA 1
ATOM 729 C C . SER A 1 89 ? 11.845 7.425 -5.269 1.00 75.44 89 SER A C 1
ATOM 731 O O . SER A 1 89 ? 11.965 8.309 -4.429 1.00 75.44 89 SER A O 1
ATOM 733 N N . PHE A 1 90 ? 12.153 7.608 -6.555 1.00 76.56 90 PHE A N 1
ATOM 734 C CA . PHE A 1 90 ? 12.581 8.892 -7.092 1.00 76.56 90 PHE A CA 1
ATOM 735 C C . PHE A 1 90 ? 11.428 9.905 -7.119 1.00 76.56 90 PHE A C 1
ATOM 737 O O . PHE A 1 90 ? 11.551 10.977 -6.536 1.00 76.56 90 PHE A O 1
ATOM 744 N N . ILE A 1 91 ? 10.285 9.524 -7.697 1.00 70.69 91 ILE A N 1
ATOM 745 C CA . ILE A 1 91 ? 9.091 10.378 -7.809 1.00 70.69 91 ILE A CA 1
ATOM 746 C C . ILE A 1 91 ? 8.585 10.813 -6.424 1.00 70.69 91 ILE A C 1
ATOM 748 O O . ILE A 1 91 ? 8.152 11.949 -6.243 1.00 70.69 91 ILE A O 1
ATOM 752 N N . TYR A 1 92 ? 8.668 9.933 -5.423 1.00 67.88 92 TYR A N 1
ATOM 753 C CA . TYR A 1 92 ? 8.287 10.253 -4.049 1.00 67.88 92 TYR A CA 1
ATOM 754 C C . TYR A 1 92 ? 9.204 11.289 -3.394 1.00 67.88 92 TYR A C 1
ATOM 756 O O . TYR A 1 92 ? 8.716 12.094 -2.606 1.00 67.88 92 TYR A O 1
ATOM 764 N N . ASN A 1 93 ? 10.495 11.308 -3.732 1.00 68.88 93 ASN A N 1
ATOM 765 C CA . ASN A 1 93 ? 11.438 12.279 -3.177 1.00 68.88 93 ASN A CA 1
ATOM 766 C C . ASN A 1 93 ? 11.259 13.687 -3.767 1.00 68.88 93 ASN A C 1
ATOM 768 O O . ASN A 1 93 ? 11.595 14.658 -3.097 1.00 68.88 93 ASN A O 1
ATOM 772 N N . GLU A 1 94 ? 10.707 13.813 -4.978 1.00 66.94 94 GLU A N 1
ATOM 773 C CA . GLU A 1 94 ? 10.417 15.119 -5.595 1.00 66.94 94 GLU A CA 1
ATOM 774 C C . GLU A 1 94 ? 9.154 15.793 -5.023 1.00 66.94 94 GLU A C 1
ATOM 776 O O . GLU A 1 94 ? 8.947 16.983 -5.221 1.00 66.94 94 GLU A O 1
ATOM 781 N N . ASN A 1 95 ? 8.341 15.063 -4.248 1.00 60.09 95 ASN A N 1
ATOM 782 C CA . ASN A 1 95 ? 7.232 15.563 -3.421 1.00 60.09 95 ASN A CA 1
ATOM 783 C C . ASN A 1 95 ? 6.153 16.426 -4.124 1.00 60.09 95 ASN A C 1
ATOM 785 O O . ASN A 1 95 ? 5.368 17.102 -3.458 1.00 60.09 95 ASN A O 1
ATOM 789 N N . GLU A 1 96 ? 6.035 16.366 -5.452 1.00 72.25 96 GLU A N 1
ATOM 790 C CA . GLU A 1 96 ? 4.990 17.080 -6.195 1.00 72.25 96 GLU A CA 1
ATOM 791 C C . GLU A 1 96 ? 3.711 16.237 -6.352 1.00 72.25 96 GLU A C 1
ATOM 793 O O . GLU A 1 96 ? 3.700 15.174 -6.978 1.00 72.25 96 GLU A O 1
ATOM 798 N N . TYR A 1 97 ? 2.584 16.739 -5.832 1.00 70.06 97 TYR A N 1
ATOM 799 C CA . TYR A 1 97 ? 1.263 16.094 -5.941 1.00 70.06 97 TYR A CA 1
ATOM 800 C C . TYR A 1 97 ? 0.875 15.767 -7.396 1.00 70.06 97 TYR A C 1
ATOM 802 O O . TYR A 1 97 ? 0.363 14.683 -7.683 1.00 70.06 97 TYR A O 1
ATOM 810 N N . LYS A 1 98 ? 1.183 16.676 -8.331 1.00 74.38 98 LYS A N 1
ATOM 811 C CA . LYS A 1 98 ? 0.903 16.531 -9.769 1.00 74.38 98 LYS A CA 1
ATOM 812 C C . LYS A 1 98 ? 1.574 15.289 -10.373 1.00 74.38 98 LYS A C 1
ATOM 814 O O . LYS A 1 98 ? 0.970 14.597 -11.191 1.00 74.38 98 LYS A O 1
ATOM 819 N N . ASN A 1 99 ? 2.780 14.963 -9.915 1.00 76.31 99 ASN A N 1
ATOM 820 C CA . ASN A 1 99 ? 3.568 13.836 -10.412 1.00 76.31 99 ASN A CA 1
ATOM 821 C C . ASN A 1 99 ? 2.985 12.496 -9.935 1.00 76.31 99 ASN A C 1
ATOM 823 O O . ASN A 1 99 ? 2.932 11.522 -10.694 1.00 76.31 99 ASN A O 1
ATOM 827 N N . LYS A 1 100 ? 2.441 12.455 -8.709 1.00 74.38 100 LYS A N 1
ATOM 828 C CA . LYS A 1 100 ? 1.707 11.285 -8.196 1.00 74.38 100 LYS A CA 1
ATOM 829 C C . LYS A 1 100 ? 0.420 11.024 -8.986 1.00 74.38 100 LYS A C 1
ATOM 831 O O . LYS A 1 100 ? 0.124 9.871 -9.300 1.00 74.38 100 LYS A O 1
ATOM 836 N N . GLU A 1 101 ? -0.319 12.075 -9.347 1.00 79.94 101 GLU A N 1
ATOM 837 C CA . GLU A 1 101 ? -1.577 11.943 -10.092 1.00 79.94 101 GLU A CA 1
ATOM 838 C C . GLU A 1 101 ? -1.353 11.423 -11.518 1.00 79.94 101 GLU A C 1
ATOM 840 O O . GLU A 1 101 ? -2.015 10.472 -11.944 1.00 79.94 101 GLU A O 1
ATOM 845 N N . THR A 1 102 ? -0.397 12.005 -12.246 1.00 78.69 102 THR A N 1
ATOM 846 C CA . THR A 1 102 ? -0.039 11.558 -13.601 1.00 78.69 102 THR A CA 1
ATOM 847 C C . THR A 1 102 ? 0.444 10.107 -13.587 1.00 78.69 102 THR A C 1
ATOM 849 O O . THR A 1 102 ? 0.003 9.300 -14.407 1.00 78.69 102 THR A O 1
ATOM 852 N N . LEU A 1 103 ? 1.232 9.720 -12.577 1.00 78.62 103 LEU A N 1
ATOM 853 C CA . LEU A 1 103 ? 1.736 8.354 -12.464 1.00 78.62 103 LEU A CA 1
ATOM 854 C C . LEU A 1 103 ? 0.595 7.374 -12.202 1.00 78.62 103 LEU A C 1
ATOM 856 O O . LEU A 1 103 ? 0.538 6.309 -12.814 1.00 78.62 103 LEU A O 1
ATOM 860 N N . ALA A 1 104 ? -0.341 7.736 -11.323 1.00 82.38 104 ALA A N 1
ATOM 861 C CA . ALA A 1 104 ? -1.506 6.911 -11.047 1.00 82.38 104 ALA A CA 1
ATOM 862 C C . ALA A 1 104 ? -2.392 6.728 -12.292 1.00 82.38 104 ALA A C 1
ATOM 864 O O . ALA A 1 104 ? -2.884 5.626 -12.525 1.00 82.38 104 ALA A O 1
ATOM 865 N N . LYS A 1 105 ? -2.560 7.761 -13.131 1.00 82.12 105 LYS A N 1
ATOM 866 C CA . LYS A 1 105 ? -3.271 7.640 -14.420 1.00 82.12 105 LYS A CA 1
ATOM 867 C C . LYS A 1 105 ? -2.564 6.660 -15.356 1.00 82.12 105 LYS A C 1
ATOM 869 O O . LYS A 1 105 ? -3.212 5.779 -15.920 1.00 82.12 105 LYS A O 1
ATOM 874 N N . THR A 1 106 ? -1.243 6.763 -15.463 1.00 77.81 106 THR A N 1
ATOM 875 C CA . THR A 1 106 ? -0.427 5.853 -16.275 1.00 77.81 106 THR A CA 1
ATOM 876 C C . THR A 1 106 ? -0.533 4.411 -15.776 1.00 77.81 106 THR A C 1
ATOM 878 O O . THR A 1 106 ? -0.817 3.506 -16.559 1.00 77.81 106 THR A O 1
ATOM 881 N N . LEU A 1 107 ? -0.420 4.189 -14.466 1.00 78.38 107 LEU A N 1
ATOM 882 C CA . LEU A 1 107 ? -0.554 2.871 -13.842 1.00 78.38 107 LEU A CA 1
ATOM 883 C C . LEU A 1 107 ? -1.959 2.266 -13.985 1.00 78.38 107 LEU A C 1
ATOM 885 O O . LEU A 1 107 ? -2.088 1.056 -14.177 1.00 78.38 107 LEU A O 1
ATOM 889 N N . ALA A 1 108 ? -3.011 3.085 -13.932 1.00 78.81 108 ALA A N 1
ATOM 890 C CA . ALA A 1 108 ? -4.393 2.633 -14.090 1.00 78.81 108 ALA A CA 1
ATOM 891 C C . ALA A 1 108 ? -4.697 2.100 -15.500 1.00 78.81 108 ALA A C 1
ATOM 893 O O . ALA A 1 108 ? -5.618 1.304 -15.669 1.00 78.81 108 ALA A O 1
ATOM 894 N N . ASN A 1 109 ? -3.924 2.485 -16.519 1.00 73.56 109 ASN A N 1
ATOM 895 C CA . ASN A 1 109 ? -4.055 1.888 -17.849 1.00 73.56 109 ASN A CA 1
ATOM 896 C C . ASN A 1 109 ? -3.503 0.456 -17.888 1.00 73.56 109 ASN A C 1
ATOM 898 O O . ASN A 1 109 ? -4.064 -0.394 -18.576 1.00 73.56 109 ASN A O 1
ATOM 902 N N . PHE A 1 110 ? -2.470 0.152 -17.098 1.00 68.19 110 PHE A N 1
ATOM 903 C CA . PHE A 1 110 ? -1.843 -1.173 -17.068 1.00 68.19 110 PHE A CA 1
ATOM 904 C C . PHE A 1 110 ? -2.638 -2.220 -16.284 1.00 68.19 110 PHE A C 1
ATOM 906 O O . PHE A 1 110 ? -2.502 -3.416 -16.542 1.00 68.19 110 PHE A O 1
ATOM 913 N N . THR A 1 111 ? -3.534 -1.812 -15.380 1.00 66.62 111 THR A N 1
ATOM 914 C CA . THR A 1 111 ? -4.446 -2.754 -14.703 1.00 66.62 111 THR A CA 1
ATOM 915 C C . THR A 1 111 ? -5.436 -3.419 -15.663 1.00 66.62 111 THR A C 1
ATOM 917 O O . THR A 1 111 ? -6.049 -4.421 -15.301 1.00 66.62 111 THR A O 1
ATOM 920 N N . LYS A 1 112 ? -5.570 -2.913 -16.896 1.00 65.44 112 LYS A N 1
ATOM 921 C CA . LYS A 1 112 ? -6.449 -3.467 -17.934 1.00 65.44 112 LYS A CA 1
ATOM 922 C C . LYS A 1 112 ? -5.792 -4.570 -18.779 1.00 65.44 112 LYS A C 1
ATOM 924 O O . LYS A 1 112 ? -6.508 -5.238 -19.516 1.00 65.44 112 LYS A O 1
ATOM 929 N N . VAL A 1 113 ? -4.468 -4.762 -18.692 1.00 57.09 113 VAL A N 1
ATOM 930 C CA . VAL A 1 113 ? -3.692 -5.454 -19.745 1.00 57.09 113 VAL A CA 1
ATOM 931 C C . VAL A 1 113 ? -3.306 -6.908 -19.404 1.00 57.09 113 VAL A C 1
ATOM 933 O O . VAL A 1 113 ? -3.238 -7.724 -20.315 1.00 57.09 113 VAL A O 1
ATOM 936 N N . SER A 1 114 ? -3.169 -7.327 -18.130 1.00 55.38 114 SER A N 1
ATOM 937 C CA . SER A 1 114 ? -2.966 -8.763 -17.800 1.00 55.38 114 SER A CA 1
ATOM 938 C C . SER A 1 114 ? -3.346 -9.168 -16.356 1.00 55.38 114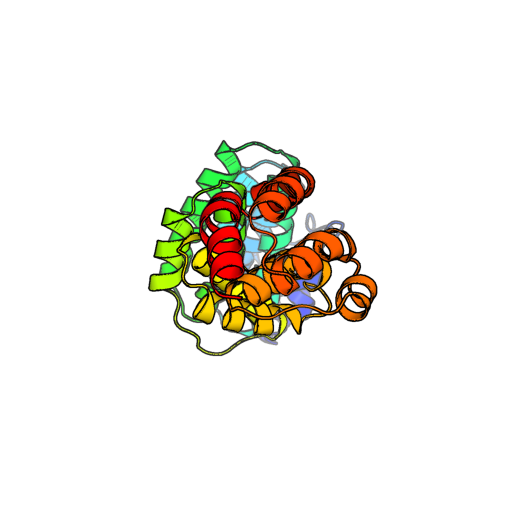 SER A C 1
ATOM 940 O O . SER A 1 114 ? -3.613 -8.314 -15.510 1.00 55.38 114 SER A O 1
ATOM 942 N N . ASN A 1 115 ? -3.451 -10.478 -16.059 1.00 58.69 115 ASN A N 1
ATOM 943 C CA . ASN A 1 115 ? -3.866 -11.018 -14.743 1.00 58.69 115 ASN A CA 1
ATOM 944 C C . ASN A 1 115 ? -2.804 -10.836 -13.634 1.00 58.69 115 ASN A C 1
ATOM 946 O O . ASN A 1 115 ? -3.157 -10.439 -12.525 1.00 58.69 115 ASN A O 1
ATOM 950 N N . ASP A 1 116 ? -1.519 -11.083 -13.908 1.00 55.84 116 ASP A N 1
ATOM 951 C CA . ASP A 1 116 ? -0.463 -11.060 -12.877 1.00 55.84 116 ASP A CA 1
ATOM 952 C C . ASP A 1 116 ? 0.075 -9.646 -12.598 1.00 55.84 116 ASP A C 1
ATOM 954 O O . ASP A 1 116 ? 0.444 -9.306 -11.468 1.00 55.84 116 ASP A O 1
ATOM 958 N N . ILE A 1 117 ? 0.035 -8.781 -13.616 1.00 60.59 117 ILE A N 1
ATOM 959 C CA . ILE A 1 117 ? 0.386 -7.355 -13.545 1.00 60.59 117 ILE A CA 1
ATOM 960 C C . ILE A 1 117 ? -0.574 -6.597 -12.625 1.00 60.59 117 ILE A C 1
ATOM 962 O O . ILE A 1 117 ? -0.163 -5.697 -11.882 1.00 60.59 117 ILE A O 1
ATOM 966 N N . ARG A 1 118 ? -1.851 -6.998 -12.633 1.00 65.12 118 ARG A N 1
ATOM 967 C CA . ARG A 1 118 ? -2.934 -6.337 -11.901 1.00 65.12 118 ARG A CA 1
ATOM 968 C C . ARG A 1 118 ? -2.655 -6.187 -10.415 1.00 65.12 118 ARG A C 1
ATOM 970 O O . ARG A 1 118 ? -3.012 -5.158 -9.870 1.00 65.12 118 ARG A O 1
ATOM 977 N N . TYR A 1 119 ? -1.991 -7.137 -9.759 1.00 71.94 119 TYR A N 1
ATOM 978 C CA . TYR A 1 119 ? -1.768 -7.078 -8.306 1.00 71.94 119 TYR A CA 1
ATOM 979 C C . TYR A 1 119 ? -0.679 -6.124 -7.871 1.00 71.94 119 TYR A C 1
ATOM 981 O O . TYR A 1 119 ? -0.834 -5.396 -6.892 1.00 71.94 119 TYR A O 1
ATOM 989 N N . TYR A 1 120 ? 0.454 -6.163 -8.563 1.00 73.31 120 TYR A N 1
ATOM 990 C CA . TYR A 1 120 ? 1.534 -5.251 -8.236 1.00 73.31 120 TYR A CA 1
ATOM 991 C C . TYR A 1 120 ? 1.133 -3.820 -8.610 1.00 73.31 120 TYR A C 1
ATOM 993 O O . TYR A 1 120 ? 1.274 -2.924 -7.780 1.00 73.31 120 TYR A O 1
ATOM 1001 N N . ALA A 1 121 ? 0.509 -3.637 -9.782 1.00 76.31 121 ALA A N 1
ATOM 1002 C CA . ALA A 1 121 ? -0.106 -2.370 -10.163 1.00 76.31 121 ALA A CA 1
ATOM 1003 C C . ALA A 1 121 ? -1.177 -1.935 -9.152 1.00 76.31 121 ALA A C 1
ATOM 1005 O O . ALA A 1 121 ? -1.163 -0.785 -8.732 1.00 76.31 121 ALA A O 1
ATOM 1006 N N . PHE A 1 122 ? -2.037 -2.848 -8.684 1.00 80.69 122 PHE A N 1
ATOM 1007 C CA . PHE A 1 122 ? -3.025 -2.575 -7.637 1.00 80.69 122 PHE A CA 1
ATOM 1008 C C . PHE A 1 122 ? -2.364 -2.067 -6.361 1.00 80.69 122 PHE A C 1
ATOM 1010 O O . PHE A 1 122 ? -2.812 -1.072 -5.808 1.00 80.69 122 PHE A O 1
ATOM 1017 N N . ASN A 1 123 ? -1.313 -2.731 -5.877 1.00 84.62 123 ASN A N 1
ATOM 1018 C CA . ASN A 1 123 ? -0.652 -2.349 -4.629 1.00 84.62 123 ASN A CA 1
ATOM 1019 C C . ASN A 1 123 ? -0.020 -0.957 -4.735 1.00 84.62 123 ASN A C 1
ATOM 1021 O O . ASN A 1 123 ? -0.161 -0.155 -3.815 1.00 84.62 123 ASN A O 1
ATOM 1025 N N . VAL A 1 124 ? 0.640 -0.668 -5.859 1.00 83.25 124 VAL A N 1
ATOM 1026 C CA . VAL A 1 124 ? 1.235 0.649 -6.122 1.00 83.25 124 VAL A CA 1
ATOM 1027 C C . VAL A 1 124 ? 0.150 1.719 -6.272 1.00 83.25 124 VAL A C 1
ATOM 1029 O O . VAL A 1 124 ? 0.232 2.766 -5.638 1.00 83.25 124 VAL A O 1
ATOM 1032 N N . LEU A 1 125 ? -0.892 1.455 -7.063 1.00 87.25 125 LEU A N 1
ATOM 1033 C CA . LEU A 1 125 ? -2.027 2.366 -7.235 1.00 87.25 125 LEU A CA 1
ATOM 1034 C C . LEU A 1 125 ? -2.751 2.623 -5.921 1.00 87.25 125 LEU A C 1
ATOM 1036 O O . LEU A 1 125 ? -3.109 3.760 -5.637 1.00 87.25 125 LEU A O 1
ATOM 1040 N N . SER A 1 126 ? -2.929 1.586 -5.105 1.00 89.19 126 SER A N 1
ATOM 1041 C CA . SER A 1 126 ? -3.577 1.715 -3.807 1.00 89.19 126 SER A CA 1
ATOM 1042 C C . SER A 1 126 ? -2.773 2.607 -2.879 1.00 89.19 126 SER A C 1
ATOM 1044 O O . SER A 1 126 ? -3.332 3.481 -2.227 1.00 89.19 126 SER A O 1
ATOM 1046 N N . GLN A 1 127 ? -1.451 2.439 -2.864 1.00 87.69 127 GLN A N 1
ATOM 1047 C CA . GLN A 1 127 ? -0.580 3.332 -2.118 1.00 87.69 127 GLN A CA 1
ATOM 1048 C C . GLN A 1 127 ? -0.714 4.782 -2.601 1.00 87.69 127 GLN A C 1
ATOM 1050 O O . GLN A 1 127 ? -0.943 5.675 -1.790 1.00 87.69 127 GLN A O 1
ATOM 1055 N N . LEU A 1 128 ? -0.630 5.019 -3.914 1.00 86.62 128 LEU A N 1
ATOM 1056 C CA . LEU A 1 128 ? -0.745 6.363 -4.485 1.00 86.62 128 LEU A CA 1
ATOM 1057 C C . LEU A 1 128 ? -2.098 7.005 -4.166 1.00 86.62 128 LEU A C 1
ATOM 1059 O O . LEU A 1 128 ? -2.143 8.146 -3.718 1.00 86.62 128 LEU A O 1
ATOM 1063 N N . TYR A 1 129 ? -3.204 6.289 -4.367 1.00 90.00 129 TYR A N 1
ATOM 1064 C CA . TYR A 1 129 ? -4.536 6.813 -4.074 1.00 90.00 129 TYR A CA 1
ATOM 1065 C C . TYR A 1 129 ? -4.752 7.054 -2.583 1.00 90.00 129 TYR A C 1
ATOM 1067 O O . TYR A 1 129 ? -5.366 8.057 -2.233 1.00 90.00 129 TYR A O 1
ATOM 1075 N N . PHE A 1 130 ? -4.220 6.196 -1.712 1.00 89.69 130 PHE A N 1
ATOM 1076 C CA . PHE A 1 130 ? -4.254 6.413 -0.267 1.00 89.69 130 PHE A CA 1
ATOM 1077 C C . PHE A 1 130 ? -3.497 7.690 0.127 1.00 89.69 130 PHE A C 1
ATOM 1079 O O . PHE A 1 130 ? -4.042 8.542 0.826 1.00 89.69 130 PHE A O 1
ATOM 1086 N N . GLU A 1 131 ? -2.281 7.877 -0.388 1.00 85.75 131 GLU A N 1
ATOM 1087 C CA . GLU A 1 131 ? -1.480 9.081 -0.136 1.00 85.75 131 GLU A CA 1
ATOM 1088 C C . GLU A 1 131 ? -2.107 10.359 -0.715 1.00 85.75 131 GLU A C 1
ATOM 1090 O O . GLU A 1 131 ? -1.957 11.430 -0.137 1.00 85.75 131 GLU A O 1
ATOM 1095 N N . MET A 1 132 ? -2.816 10.260 -1.844 1.00 87.75 132 MET A N 1
ATOM 1096 C CA . MET A 1 132 ? -3.537 11.379 -2.469 1.00 87.75 132 MET A CA 1
ATOM 1097 C C . MET A 1 132 ? -4.958 11.583 -1.916 1.00 87.75 132 MET A C 1
ATOM 1099 O O . MET A 1 132 ? -5.704 12.404 -2.458 1.00 87.75 132 MET A O 1
ATOM 1103 N N . SER A 1 133 ? -5.357 10.818 -0.894 1.00 88.69 133 SER A N 1
ATOM 1104 C CA . SER A 1 133 ? -6.704 10.833 -0.306 1.00 88.69 133 SER A CA 1
ATOM 1105 C C . SER A 1 133 ? -7.838 10.531 -1.306 1.00 88.69 133 SER A C 1
ATOM 1107 O O . SER A 1 133 ? -8.970 10.979 -1.132 1.00 88.69 133 SER A O 1
ATOM 1109 N N . LYS A 1 134 ? -7.570 9.775 -2.379 1.00 90.44 134 LYS A N 1
ATOM 1110 C CA . LYS A 1 134 ? -8.538 9.425 -3.437 1.00 90.44 134 LYS A CA 1
ATOM 1111 C C . LYS A 1 134 ? -9.273 8.113 -3.124 1.00 90.44 134 LYS A C 1
ATOM 1113 O O . LYS A 1 134 ? -9.128 7.122 -3.839 1.00 90.44 134 LYS A O 1
ATOM 1118 N N . PHE A 1 135 ? -10.072 8.099 -2.057 1.00 86.19 135 PHE A N 1
ATOM 1119 C CA . PHE A 1 135 ? -10.765 6.889 -1.581 1.00 86.19 135 PHE A CA 1
ATOM 1120 C C . PHE A 1 135 ? -11.793 6.315 -2.560 1.00 86.19 135 PHE A C 1
ATOM 1122 O O . PHE A 1 135 ? -11.900 5.098 -2.667 1.00 86.19 135 PHE A O 1
ATOM 1129 N N . GLU A 1 136 ? -12.464 7.156 -3.345 1.00 89.31 136 GLU A N 1
ATOM 1130 C CA . GLU A 1 136 ? -13.357 6.696 -4.419 1.00 89.31 136 GLU A CA 1
ATOM 1131 C C . GLU A 1 136 ? -12.595 5.884 -5.481 1.00 89.31 136 GLU A C 1
ATOM 1133 O O . GLU A 1 136 ? -13.072 4.862 -5.973 1.00 89.31 136 GLU A O 1
ATOM 1138 N N . LEU A 1 137 ? -11.360 6.288 -5.809 1.00 90.19 137 LEU A N 1
ATOM 1139 C CA . LEU A 1 137 ? -10.515 5.540 -6.742 1.00 90.19 137 LEU A CA 1
ATOM 1140 C C . LEU A 1 137 ? -10.011 4.229 -6.126 1.00 90.19 137 LEU A C 1
ATOM 1142 O O . LEU A 1 137 ? -9.906 3.235 -6.842 1.00 90.19 137 LEU A O 1
ATOM 1146 N N . LEU A 1 138 ? -9.745 4.198 -4.814 1.00 89.19 138 LEU A N 1
ATOM 1147 C CA . LEU A 1 138 ? -9.441 2.957 -4.091 1.00 89.19 138 LEU A CA 1
ATOM 1148 C C . LEU A 1 138 ? -10.611 1.974 -4.122 1.00 89.19 138 LEU A C 1
ATOM 1150 O O . LEU A 1 138 ? -10.407 0.784 -4.355 1.00 89.19 138 LEU A O 1
ATOM 1154 N N . GLU A 1 139 ? -11.826 2.463 -3.896 1.00 89.00 139 GLU A N 1
ATOM 1155 C CA . GLU A 1 139 ? -13.038 1.652 -3.955 1.00 89.00 139 GLU A CA 1
ATOM 1156 C C . GLU A 1 139 ? -13.249 1.076 -5.360 1.00 89.00 139 GLU A C 1
ATOM 1158 O O . GLU A 1 139 ? -13.372 -0.141 -5.512 1.00 89.00 139 GLU A O 1
ATOM 1163 N N . ASN A 1 140 ? -13.171 1.915 -6.397 1.00 87.25 140 ASN A N 1
ATOM 116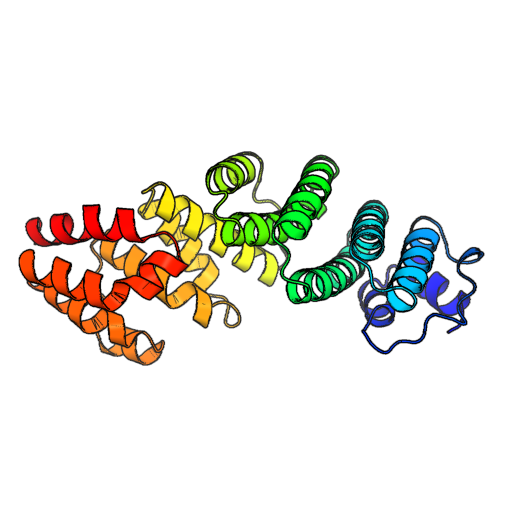4 C CA . ASN A 1 140 ? -13.251 1.469 -7.790 1.00 87.25 140 ASN A CA 1
ATOM 1165 C C . ASN A 1 140 ? -12.188 0.412 -8.117 1.00 87.25 140 ASN A C 1
ATOM 1167 O O . ASN A 1 140 ? -12.471 -0.586 -8.782 1.00 87.25 140 ASN A O 1
ATOM 1171 N N . LEU A 1 141 ? -10.965 0.603 -7.617 1.00 85.00 141 LEU A N 1
ATOM 1172 C CA . LEU A 1 141 ? -9.869 -0.337 -7.810 1.00 85.00 141 LEU A CA 1
ATOM 1173 C C . LEU A 1 141 ? -10.141 -1.688 -7.122 1.00 85.00 141 LEU A C 1
ATOM 1175 O O . LEU A 1 141 ? -9.794 -2.736 -7.672 1.00 85.00 141 LEU A O 1
ATOM 1179 N N . LEU A 1 142 ? -10.790 -1.693 -5.952 1.00 84.06 142 LEU A N 1
ATOM 1180 C CA . LEU A 1 142 ? -11.199 -2.925 -5.272 1.00 84.06 142 LEU A CA 1
ATOM 1181 C C . LEU A 1 142 ? -12.227 -3.719 -6.075 1.00 84.06 142 LEU A C 1
ATOM 1183 O O . LEU A 1 142 ? -12.084 -4.942 -6.159 1.00 84.06 142 LEU A O 1
ATOM 1187 N N . LEU A 1 143 ? -13.208 -3.044 -6.683 1.00 80.88 143 LEU A N 1
ATOM 1188 C CA . LEU A 1 143 ? -14.276 -3.678 -7.466 1.00 80.88 143 LEU A CA 1
ATOM 1189 C C . LEU A 1 143 ? -13.746 -4.469 -8.670 1.00 80.88 143 LEU A C 1
ATOM 1191 O O . LEU A 1 143 ? -14.317 -5.494 -9.033 1.00 80.88 143 LEU A O 1
ATOM 1195 N N . VAL A 1 144 ? -12.636 -4.027 -9.264 1.00 75.12 144 VAL A N 1
ATOM 1196 C CA . VAL A 1 144 ? -12.040 -4.658 -10.456 1.00 75.12 144 VAL A CA 1
ATOM 1197 C C . VAL A 1 144 ? -10.914 -5.652 -10.133 1.00 75.12 144 VAL A C 1
ATOM 1199 O O . VAL A 1 144 ? -10.299 -6.219 -11.039 1.00 75.12 144 VAL A O 1
ATOM 1202 N N . SER A 1 145 ? -10.625 -5.885 -8.848 1.00 72.25 145 SER A N 1
ATOM 1203 C CA . SER A 1 145 ? -9.558 -6.789 -8.398 1.00 72.25 145 SER A CA 1
ATOM 1204 C C . SER A 1 145 ? -10.100 -8.184 -8.037 1.00 72.25 145 SER A C 1
ATOM 1206 O O . SER A 1 145 ? -11.011 -8.312 -7.223 1.00 72.25 145 SER A O 1
ATOM 1208 N N . SER A 1 146 ? -9.543 -9.260 -8.615 1.00 64.62 146 SER A N 1
ATOM 1209 C CA . SER A 1 146 ? -10.062 -10.635 -8.451 1.00 64.62 146 SER A CA 1
ATOM 1210 C C . SER A 1 146 ? -9.020 -11.619 -7.910 1.00 64.62 146 SER A C 1
ATOM 1212 O O . SER A 1 146 ? -8.190 -12.102 -8.685 1.00 64.62 146 SER A O 1
ATOM 1214 N N . ASN A 1 147 ? -9.088 -11.940 -6.607 1.00 59.16 147 ASN A N 1
ATOM 1215 C CA . ASN A 1 147 ? -8.106 -12.699 -5.801 1.00 59.16 147 ASN A CA 1
ATOM 1216 C C . ASN A 1 147 ? -7.637 -14.037 -6.431 1.00 59.16 147 ASN A C 1
ATOM 1218 O O . ASN A 1 147 ? -8.212 -15.085 -6.153 1.00 59.16 147 ASN A O 1
ATOM 1222 N N . THR A 1 148 ? -6.594 -14.035 -7.267 1.00 53.00 148 THR A N 1
ATOM 1223 C CA . THR A 1 148 ? -6.088 -15.231 -7.961 1.00 53.00 148 THR A CA 1
ATOM 1224 C C . THR A 1 148 ? -4.559 -1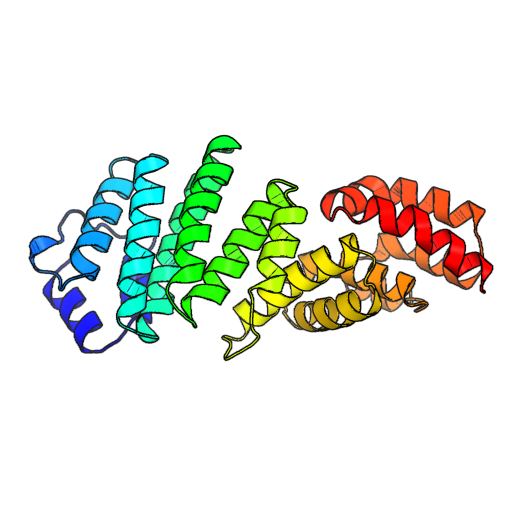5.189 -8.047 1.00 53.00 148 THR A C 1
ATOM 1226 O O . THR A 1 148 ? -3.996 -14.226 -8.543 1.00 53.00 148 THR A O 1
ATOM 1229 N N . ARG A 1 149 ? -3.923 -16.235 -7.487 1.00 55.78 149 ARG A N 1
ATOM 1230 C CA . ARG A 1 149 ? -2.471 -16.532 -7.387 1.00 55.78 149 ARG A CA 1
ATOM 1231 C C . ARG A 1 149 ? -1.564 -15.415 -6.863 1.00 55.78 149 ARG A C 1
ATOM 1233 O O . ARG A 1 149 ? -1.356 -14.392 -7.495 1.00 55.78 149 ARG A O 1
ATOM 1240 N N . GLN A 1 150 ? -0.942 -15.637 -5.699 1.00 64.19 150 GLN A N 1
ATOM 1241 C CA . GLN A 1 150 ? -0.203 -14.563 -5.034 1.00 64.19 150 GLN A CA 1
ATOM 1242 C C . GLN A 1 150 ? 1.168 -14.943 -4.495 1.00 64.19 150 GLN A C 1
ATOM 1244 O O . GLN A 1 150 ? 1.367 -15.933 -3.789 1.00 64.19 150 GLN A O 1
ATOM 1249 N N . ARG A 1 151 ? 2.109 -14.031 -4.744 1.00 71.12 151 ARG A N 1
ATOM 1250 C CA . ARG A 1 151 ? 3.376 -13.939 -4.022 1.00 71.12 151 ARG A CA 1
ATOM 1251 C C . ARG A 1 151 ? 3.097 -13.406 -2.615 1.00 71.12 151 ARG A C 1
ATOM 1253 O O . ARG A 1 151 ? 2.378 -12.426 -2.430 1.00 71.12 151 ARG A O 1
ATOM 1260 N N . LYS A 1 152 ? 3.701 -14.046 -1.609 1.00 80.12 152 LYS A N 1
ATOM 1261 C CA . LYS A 1 152 ? 3.337 -13.892 -0.189 1.00 80.12 152 LYS A CA 1
ATOM 1262 C C . LYS A 1 152 ? 3.293 -12.442 0.318 1.00 80.12 152 LYS A C 1
ATOM 1264 O O . LYS A 1 152 ? 2.400 -12.113 1.085 1.00 80.12 152 LYS A O 1
ATOM 1269 N N . LEU A 1 153 ? 4.235 -11.576 -0.073 1.00 82.88 153 LEU A N 1
ATOM 1270 C CA . LEU A 1 153 ? 4.253 -10.184 0.405 1.00 82.88 153 LEU A CA 1
ATOM 1271 C C . LEU A 1 153 ? 3.174 -9.322 -0.256 1.00 82.88 153 LEU A C 1
ATOM 1273 O O . LEU A 1 153 ? 2.510 -8.558 0.435 1.00 82.88 153 LEU A O 1
ATOM 1277 N N . ASP A 1 154 ? 2.998 -9.455 -1.567 1.00 82.38 154 ASP A N 1
ATOM 1278 C CA . ASP A 1 154 ? 2.053 -8.639 -2.331 1.00 82.38 154 ASP A CA 1
ATOM 1279 C C . ASP A 1 154 ? 0.605 -8.951 -1.933 1.00 82.38 154 ASP A C 1
ATOM 1281 O O . ASP A 1 154 ? -0.216 -8.042 -1.871 1.00 82.38 154 ASP A O 1
ATOM 1285 N N . PHE A 1 155 ? 0.329 -10.196 -1.527 1.00 86.81 155 PHE A N 1
ATOM 1286 C CA . PHE A 1 155 ? -0.925 -10.576 -0.873 1.00 86.81 155 PHE A CA 1
ATOM 1287 C C . PHE A 1 155 ? -1.201 -9.783 0.407 1.00 86.81 155 PHE A C 1
ATOM 1289 O O . PHE A 1 155 ? -2.323 -9.334 0.641 1.00 86.81 155 PHE A O 1
ATOM 1296 N N . TYR A 1 156 ? -0.190 -9.620 1.264 1.00 91.19 156 TYR A N 1
ATOM 1297 C CA . TYR A 1 156 ? -0.362 -8.889 2.516 1.00 91.19 156 TYR A CA 1
ATOM 1298 C C . TYR A 1 156 ? -0.557 -7.390 2.277 1.00 91.19 156 TYR A C 1
ATOM 1300 O O . TYR A 1 156 ? -1.363 -6.783 2.974 1.00 91.19 156 TYR A O 1
ATOM 1308 N N . VAL A 1 157 ? 0.136 -6.810 1.289 1.00 90.12 157 VAL A N 1
ATOM 1309 C CA . VAL A 1 157 ? -0.040 -5.398 0.900 1.00 90.12 157 VAL A CA 1
ATOM 1310 C C . VAL A 1 157 ? -1.429 -5.166 0.304 1.00 90.12 157 VAL A C 1
ATOM 1312 O O . VAL A 1 157 ? -2.107 -4.222 0.693 1.00 90.12 157 VAL A O 1
ATOM 1315 N N . TYR A 1 158 ? -1.900 -6.074 -0.553 1.00 89.50 158 TYR A N 1
ATOM 1316 C CA . TYR A 1 158 ? -3.257 -6.021 -1.097 1.00 89.50 158 TYR A CA 1
ATOM 1317 C C . TYR A 1 158 ? -4.302 -5.990 0.026 1.00 89.50 158 TYR A C 1
ATOM 1319 O O . TYR A 1 158 ? -5.171 -5.123 0.065 1.00 89.50 158 TYR A O 1
ATOM 1327 N N . ASN A 1 159 ? -4.182 -6.909 0.990 1.00 92.25 159 ASN A N 1
ATOM 1328 C CA . ASN A 1 159 ? -5.114 -6.992 2.115 1.00 92.25 159 ASN A CA 1
ATOM 1329 C C . ASN A 1 159 ? -5.004 -5.816 3.091 1.00 92.25 159 ASN A C 1
ATOM 1331 O O . ASN A 1 159 ? -5.986 -5.502 3.761 1.00 92.25 159 ASN A O 1
ATOM 1335 N N . LEU A 1 160 ? -3.843 -5.162 3.171 1.00 94.00 160 LEU A N 1
ATOM 1336 C CA . LEU A 1 160 ? -3.676 -3.936 3.943 1.00 94.00 160 LEU A CA 1
ATOM 1337 C C . LEU A 1 160 ? -4.551 -2.822 3.364 1.00 94.00 160 LEU A C 1
ATOM 1339 O O . LEU A 1 160 ? -5.411 -2.304 4.073 1.00 94.00 160 LEU A O 1
ATOM 1343 N N . TYR A 1 161 ? -4.378 -2.500 2.080 1.00 92.38 161 TYR A N 1
ATOM 1344 C CA . TYR A 1 161 ? -5.145 -1.428 1.443 1.00 92.38 161 TYR A CA 1
ATOM 1345 C C . TYR A 1 161 ? -6.626 -1.774 1.330 1.00 92.38 161 TYR A C 1
ATOM 1347 O O . TYR A 1 161 ?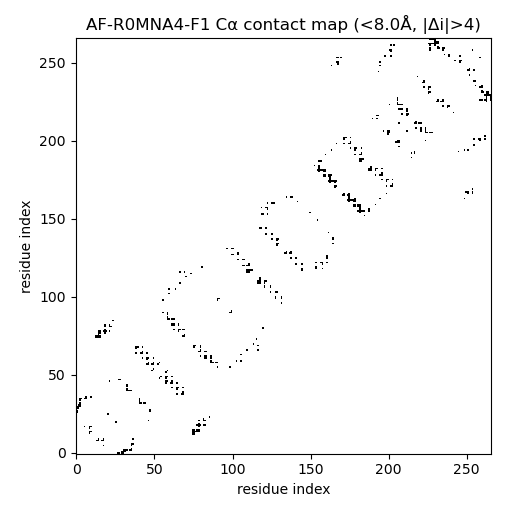 -7.462 -0.954 1.692 1.00 92.38 161 TYR A O 1
ATOM 1355 N N . LYS A 1 162 ? -6.965 -3.022 0.976 1.00 92.56 162 LYS A N 1
ATOM 1356 C CA . LYS A 1 162 ? -8.349 -3.509 1.037 1.00 92.56 162 LYS A CA 1
ATOM 1357 C C . LYS A 1 162 ? -8.956 -3.320 2.426 1.00 92.56 162 LYS A C 1
ATOM 1359 O O . LYS A 1 162 ? -10.081 -2.849 2.542 1.00 92.56 162 LYS A O 1
ATOM 1364 N N . GLY A 1 163 ? -8.219 -3.674 3.477 1.00 94.94 163 GLY A N 1
ATOM 1365 C CA . GLY A 1 163 ? -8.662 -3.519 4.857 1.00 94.94 163 GLY A CA 1
ATOM 1366 C C . GLY A 1 163 ? -8.927 -2.065 5.236 1.00 94.94 163 GLY A C 1
ATOM 1367 O O . GLY A 1 163 ? -9.984 -1.776 5.790 1.00 94.94 163 GLY A O 1
ATOM 1368 N N . ILE A 1 164 ? -8.012 -1.155 4.897 1.00 94.25 164 ILE A N 1
ATOM 1369 C CA . ILE A 1 164 ? -8.148 0.284 5.167 1.00 94.25 164 ILE A CA 1
ATOM 1370 C C . ILE A 1 164 ? -9.330 0.882 4.396 1.00 94.25 164 ILE A C 1
ATOM 1372 O O . ILE A 1 164 ? -10.163 1.558 4.991 1.00 94.25 164 ILE A O 1
ATOM 1376 N N . THR A 1 165 ? -9.465 0.592 3.101 1.00 92.88 165 THR A N 1
ATOM 1377 C CA . THR A 1 165 ? -10.586 1.097 2.295 1.00 92.88 165 THR A CA 1
ATOM 1378 C C . THR A 1 165 ? -11.926 0.566 2.802 1.00 92.88 165 THR A C 1
ATOM 1380 O O . THR A 1 165 ? -12.870 1.331 2.951 1.00 92.88 165 THR A O 1
ATOM 1383 N N . LEU A 1 166 ? -12.019 -0.721 3.153 1.00 94.25 166 LEU A N 1
ATOM 1384 C CA . LEU A 1 166 ? -13.235 -1.274 3.761 1.00 94.25 166 LEU A CA 1
ATOM 1385 C C . LEU A 1 166 ? -13.531 -0.662 5.136 1.00 94.25 166 LEU A C 1
ATOM 1387 O O . LEU A 1 166 ? -14.697 -0.547 5.495 1.00 94.25 166 LEU A O 1
ATOM 1391 N N . PHE A 1 167 ? -12.505 -0.272 5.900 1.00 95.44 167 PHE A N 1
ATOM 1392 C CA . PHE A 1 167 ? -12.688 0.462 7.154 1.00 95.44 167 PHE A CA 1
ATOM 1393 C C . PHE A 1 167 ? -13.334 1.819 6.866 1.00 95.44 167 PHE A C 1
ATOM 1395 O O . PHE A 1 167 ? -14.357 2.139 7.460 1.00 95.44 167 PHE A O 1
ATOM 1402 N N . TYR A 1 168 ? -12.773 2.581 5.925 1.00 92.25 168 TYR A N 1
ATOM 1403 C CA . TYR A 1 168 ? -13.285 3.890 5.510 1.00 92.25 168 TYR A CA 1
ATOM 1404 C C . TYR A 1 168 ? -14.762 3.838 5.070 1.00 92.25 168 TYR A C 1
ATOM 1406 O O . TYR A 1 168 ? -15.548 4.727 5.404 1.00 92.25 168 TYR A O 1
ATOM 1414 N N . LEU A 1 169 ? -15.143 2.753 4.389 1.00 92.44 169 LEU A N 1
ATOM 1415 C CA . LEU A 1 169 ? -16.512 2.453 3.950 1.00 92.44 169 LEU A CA 1
ATOM 1416 C C . LEU A 1 169 ? -17.408 1.848 5.053 1.00 92.44 169 LEU A C 1
ATOM 1418 O O . LEU A 1 169 ? -18.465 1.303 4.750 1.00 92.44 169 LEU A O 1
ATOM 1422 N N . ASP A 1 170 ? -16.984 1.879 6.318 1.00 94.88 170 ASP A N 1
ATOM 1423 C CA . ASP A 1 170 ? -17.682 1.319 7.487 1.00 94.88 170 ASP A CA 1
ATOM 1424 C C . ASP A 1 170 ? -17.993 -0.195 7.416 1.00 94.88 170 ASP A C 1
ATOM 1426 O O . ASP A 1 170 ? -18.784 -0.737 8.190 1.00 94.88 170 ASP A O 1
ATOM 1430 N N . ARG A 1 171 ? -17.324 -0.945 6.532 1.00 95.50 171 ARG A N 1
ATOM 1431 C CA . ARG A 1 171 ? -17.463 -2.408 6.394 1.00 95.50 171 ARG A CA 1
ATOM 1432 C C . ARG A 1 171 ? -16.544 -3.135 7.378 1.00 95.50 171 ARG A C 1
ATOM 1434 O O . ARG A 1 171 ? -15.665 -3.911 6.989 1.00 95.50 171 ARG A O 1
ATOM 1441 N N . PHE A 1 172 ? -16.738 -2.896 8.678 1.00 96.31 172 PHE A N 1
ATOM 1442 C CA . PHE A 1 172 ? -15.790 -3.289 9.734 1.00 96.31 172 PHE A CA 1
ATOM 1443 C C . PHE A 1 172 ? -15.501 -4.792 9.812 1.00 96.31 172 PHE A C 1
ATOM 1445 O O . PHE A 1 172 ? -14.361 -5.177 10.063 1.00 96.31 172 PHE A O 1
ATOM 1452 N N . LYS A 1 173 ? -16.487 -5.664 9.573 1.00 96.62 173 LYS A N 1
ATOM 1453 C CA . LYS A 1 173 ? -16.270 -7.125 9.601 1.00 96.62 173 LYS A CA 1
ATOM 1454 C C . LYS A 1 173 ? -15.306 -7.575 8.501 1.00 96.62 173 LYS A C 1
ATOM 1456 O O . LYS A 1 173 ? -14.369 -8.332 8.751 1.00 96.62 173 LYS A O 1
ATOM 1461 N N . GLU A 1 174 ? -15.505 -7.082 7.284 1.00 96.31 174 GLU A N 1
ATOM 1462 C CA . GLU A 1 174 ? -14.680 -7.426 6.120 1.00 96.31 174 GLU A CA 1
ATOM 1463 C C . GLU A 1 174 ? -13.309 -6.746 6.165 1.00 96.31 174 GLU A C 1
ATOM 1465 O O . GLU A 1 174 ? -12.289 -7.349 5.802 1.00 96.31 174 GLU A O 1
ATOM 1470 N N . SER A 1 175 ? -13.277 -5.512 6.675 1.00 96.88 175 SER A N 1
ATOM 1471 C CA . SER A 1 175 ? -12.046 -4.804 7.007 1.00 96.88 175 SER A CA 1
ATOM 1472 C C . SER A 1 175 ? -11.206 -5.618 7.991 1.00 96.88 175 SER A C 1
ATOM 1474 O O . SER A 1 175 ? -10.046 -5.910 7.700 1.00 96.88 175 SER A O 1
ATOM 1476 N N . PHE A 1 176 ? -11.800 -6.098 9.090 1.00 97.69 176 PHE A N 1
ATOM 1477 C CA . PHE A 1 176 ? -11.100 -6.886 10.104 1.00 97.69 176 PHE A CA 1
ATOM 1478 C C . PHE A 1 176 ? -10.498 -8.172 9.530 1.00 97.69 176 PHE A C 1
ATOM 1480 O O . PHE A 1 176 ? -9.354 -8.506 9.845 1.00 97.69 176 PHE A O 1
ATOM 1487 N N . ILE A 1 177 ? -11.223 -8.881 8.657 1.00 96.88 177 ILE A N 1
ATOM 1488 C CA . ILE A 1 177 ? -10.707 -10.077 7.968 1.00 96.88 177 ILE A CA 1
ATOM 1489 C C . ILE A 1 177 ? -9.466 -9.723 7.136 1.00 96.88 177 ILE A C 1
ATOM 1491 O O . ILE A 1 177 ? -8.430 -10.385 7.252 1.00 96.88 177 ILE A O 1
ATOM 1495 N N . SER A 1 178 ? -9.544 -8.656 6.342 1.00 95.50 178 SER A N 1
ATOM 1496 C CA . SER A 1 178 ? -8.450 -8.222 5.464 1.00 95.50 178 SER A CA 1
ATOM 1497 C C . SER A 1 178 ? -7.236 -7.737 6.276 1.00 95.50 178 SER A C 1
ATOM 1499 O O . SER A 1 178 ? -6.115 -8.209 6.077 1.00 95.50 178 SER A O 1
ATOM 1501 N N . LEU A 1 179 ? -7.446 -6.893 7.290 1.00 97.00 179 LEU A N 1
ATOM 1502 C CA . LEU A 1 179 ? -6.384 -6.417 8.182 1.00 97.00 179 LEU A CA 1
ATOM 1503 C C . LEU A 1 179 ? -5.742 -7.562 8.976 1.00 97.00 179 LEU A C 1
ATOM 1505 O O . LEU A 1 179 ? -4.525 -7.577 9.149 1.00 97.00 179 LEU A O 1
ATOM 1509 N N . SER A 1 180 ? -6.515 -8.574 9.385 1.00 96.81 180 SER A N 1
ATOM 1510 C CA . SER A 1 180 ? -5.980 -9.781 10.034 1.00 96.81 180 SER A CA 1
ATOM 1511 C C . SER A 1 180 ? -5.022 -10.553 9.125 1.00 96.81 180 SER A C 1
ATOM 1513 O O . SER A 1 180 ? -4.037 -11.125 9.599 1.00 96.81 180 SER A O 1
ATOM 1515 N N . ILE A 1 181 ? -5.292 -10.590 7.815 1.00 95.06 181 ILE A N 1
ATOM 1516 C CA . ILE A 1 181 ? -4.385 -11.186 6.830 1.00 95.06 181 ILE A CA 1
ATOM 1517 C C . ILE A 1 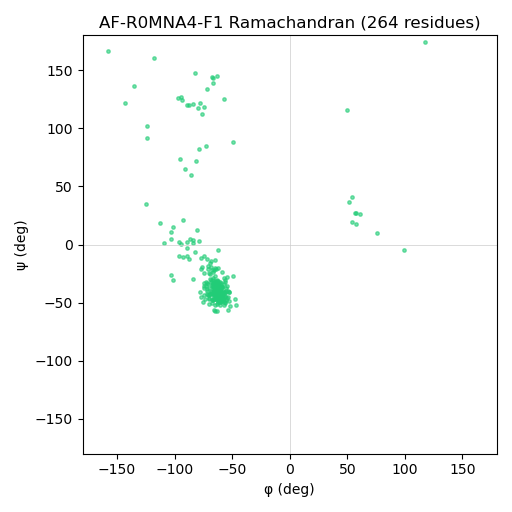181 ? -3.109 -10.346 6.733 1.00 95.06 181 ILE A C 1
ATOM 1519 O O . ILE A 1 181 ? -2.019 -10.905 6.873 1.00 95.06 181 ILE A O 1
ATOM 1523 N N . ALA A 1 182 ? -3.226 -9.026 6.563 1.00 95.06 182 ALA A N 1
ATOM 1524 C CA . ALA A 1 182 ? -2.082 -8.114 6.478 1.00 95.06 182 ALA A CA 1
ATOM 1525 C C . ALA A 1 182 ? -1.172 -8.183 7.722 1.00 95.06 182 ALA A C 1
ATOM 1527 O O . ALA A 1 182 ? 0.053 -8.265 7.595 1.00 95.06 182 ALA A O 1
ATOM 1528 N N . PHE A 1 183 ? -1.766 -8.269 8.917 1.00 95.44 183 PHE A N 1
ATOM 1529 C CA . PHE A 1 183 ? -1.077 -8.321 10.212 1.00 95.44 183 PHE A CA 1
ATOM 1530 C C . PHE A 1 183 ? -0.164 -9.549 10.394 1.00 95.44 183 PHE A C 1
ATOM 1532 O O . PHE A 1 183 ? 0.786 -9.528 11.187 1.00 95.44 183 PHE A O 1
ATOM 1539 N N . LYS A 1 184 ? -0.379 -10.623 9.618 1.00 94.06 184 LYS A N 1
ATOM 1540 C CA . LYS A 1 184 ? 0.519 -11.795 9.590 1.00 94.06 184 LYS A CA 1
ATOM 1541 C C . LYS A 1 184 ? 1.894 -11.463 8.993 1.00 94.06 184 LYS A C 1
ATOM 1543 O O . LYS A 1 184 ? 2.868 -12.163 9.280 1.00 94.06 184 LYS A O 1
ATOM 1548 N N . SER A 1 185 ? 2.009 -10.401 8.193 1.00 93.62 185 SER A N 1
ATOM 1549 C CA . SER A 1 185 ? 3.279 -9.952 7.619 1.00 93.62 185 SER A CA 1
ATOM 1550 C C . SER A 1 185 ? 4.159 -9.274 8.663 1.00 93.62 185 SER A C 1
ATOM 1552 O O . SER A 1 185 ? 3.827 -8.201 9.157 1.00 93.62 185 SER A O 1
ATOM 1554 N N . LYS A 1 186 ? 5.350 -9.827 8.941 1.00 90.94 186 LYS A N 1
ATOM 1555 C CA . LYS A 1 186 ? 6.341 -9.163 9.813 1.00 90.94 186 LYS A CA 1
ATOM 1556 C C . LYS A 1 186 ? 6.725 -7.762 9.309 1.00 90.94 186 LYS A C 1
ATOM 1558 O O . LYS A 1 186 ? 6.962 -6.891 10.132 1.00 90.94 186 LYS A O 1
ATOM 1563 N N . ARG A 1 187 ? 6.759 -7.551 7.985 1.00 88.50 187 ARG A N 1
ATOM 1564 C CA . ARG A 1 187 ? 7.158 -6.274 7.362 1.00 88.50 187 ARG A CA 1
ATOM 1565 C C . ARG A 1 187 ? 6.097 -5.183 7.479 1.00 88.50 187 ARG A C 1
ATOM 1567 O O . ARG A 1 187 ? 6.450 -4.030 7.651 1.00 88.50 187 ARG A O 1
ATOM 1574 N N . LEU A 1 188 ? 4.819 -5.547 7.373 1.00 90.69 188 LEU A N 1
ATOM 1575 C CA . LEU A 1 188 ? 3.715 -4.576 7.395 1.00 90.69 188 LEU A CA 1
ATOM 1576 C C . LEU A 1 188 ? 3.142 -4.365 8.795 1.00 90.69 188 LEU A C 1
ATOM 1578 O O . LEU A 1 188 ? 2.347 -3.456 9.002 1.00 90.69 188 LEU A O 1
ATOM 1582 N N . LYS A 1 189 ? 3.533 -5.208 9.756 1.00 90.81 189 LYS A N 1
ATOM 1583 C CA . LYS A 1 189 ? 2.951 -5.234 11.095 1.00 90.81 189 LYS A CA 1
ATOM 1584 C C . LYS A 1 189 ? 2.949 -3.867 11.770 1.00 90.81 189 LYS A C 1
ATOM 1586 O O . LYS A 1 189 ? 1.903 -3.468 12.256 1.00 90.81 189 LYS A O 1
ATOM 1591 N N . ALA A 1 190 ? 4.081 -3.165 11.752 1.00 88.81 190 ALA A N 1
ATOM 1592 C CA . ALA A 1 190 ? 4.214 -1.850 12.377 1.00 88.81 190 ALA A CA 1
ATOM 1593 C C . ALA A 1 190 ? 3.253 -0.811 11.778 1.00 88.81 190 ALA A C 1
ATOM 1595 O O . ALA A 1 190 ? 2.699 -0.010 12.512 1.00 88.81 190 ALA A O 1
ATOM 1596 N N . PHE A 1 191 ? 3.004 -0.872 10.468 1.00 89.56 191 PHE A N 1
ATOM 1597 C CA . PHE A 1 191 ? 2.084 0.043 9.793 1.00 89.56 191 PHE A CA 1
ATOM 1598 C C . PHE A 1 191 ? 0.612 -0.334 10.032 1.00 89.56 191 PHE A C 1
ATOM 1600 O O . PHE A 1 191 ? -0.231 0.518 10.270 1.00 89.56 191 PHE A O 1
ATOM 1607 N N . CYS A 1 192 ? 0.280 -1.628 10.005 1.00 93.69 192 CYS A N 1
ATOM 1608 C CA . CYS A 1 192 ? -1.114 -2.082 10.084 1.00 93.69 192 CYS A CA 1
ATOM 1609 C C . CYS A 1 192 ? -1.643 -2.318 11.509 1.00 93.69 192 CYS A C 1
ATOM 1611 O O . CYS A 1 192 ? -2.839 -2.550 11.670 1.00 93.69 192 CYS A O 1
ATOM 1613 N N . VAL A 1 193 ? -0.786 -2.294 12.538 1.00 94.88 193 VAL A N 1
ATOM 1614 C CA . VAL A 1 193 ? -1.160 -2.630 13.926 1.00 94.88 193 VAL A CA 1
ATOM 1615 C C . VAL A 1 193 ? -2.259 -1.723 14.476 1.00 94.88 193 VAL A C 1
ATOM 1617 O O . VAL A 1 193 ? -3.215 -2.217 15.074 1.00 94.88 193 VAL A O 1
ATOM 1620 N N . PHE A 1 194 ? -2.144 -0.418 14.238 1.00 95.56 194 PHE A N 1
ATOM 1621 C CA . PHE A 1 194 ? -3.077 0.581 14.738 1.00 95.56 194 PHE A CA 1
ATOM 1622 C C . PHE A 1 194 ? -4.483 0.412 14.132 1.00 95.56 194 PHE A C 1
ATOM 1624 O O . PHE A 1 194 ? -5.421 0.146 14.893 1.00 95.56 194 PHE A O 1
ATOM 1631 N N . PRO A 1 195 ? -4.664 0.432 12.791 1.00 96.25 195 PRO A N 1
ATOM 1632 C CA . PRO A 1 195 ? -5.979 0.193 12.199 1.00 96.25 195 PRO A CA 1
ATOM 1633 C C . PRO A 1 195 ? -6.505 -1.221 12.487 1.00 96.25 195 PRO A C 1
ATOM 1635 O O . PRO A 1 195 ? -7.711 -1.399 12.635 1.00 96.25 195 PRO A O 1
ATOM 1638 N N . TYR A 1 196 ? -5.637 -2.230 12.631 1.00 97.38 196 TYR A N 1
ATOM 1639 C CA . TYR A 1 196 ? -6.052 -3.587 13.004 1.00 97.38 196 TYR A CA 1
ATOM 1640 C C . TYR A 1 196 ? -6.740 -3.635 14.376 1.00 97.38 196 TYR A C 1
ATOM 1642 O O . TYR A 1 196 ? -7.827 -4.209 14.492 1.00 97.38 196 TYR A O 1
ATOM 1650 N N . PHE A 1 197 ? -6.145 -3.033 15.412 1.00 97.44 197 PHE A N 1
ATOM 1651 C CA . PHE A 1 197 ? -6.736 -3.047 16.753 1.00 97.44 197 PHE A CA 1
ATOM 1652 C C . PHE A 1 197 ? -7.977 -2.165 16.865 1.00 97.44 197 PHE A C 1
ATOM 1654 O O . PHE A 1 197 ? -8.948 -2.597 17.483 1.00 97.44 197 PHE A O 1
ATOM 1661 N N . LEU A 1 198 ? -8.002 -0.995 16.220 1.00 97.12 198 LEU A N 1
ATOM 1662 C CA . LEU A 1 198 ? -9.214 -0.171 16.168 1.00 97.12 198 LEU A CA 1
ATOM 1663 C C . LEU A 1 198 ? -10.365 -0.891 15.463 1.00 97.12 198 LEU A C 1
ATOM 1665 O O . LEU A 1 198 ? -11.488 -0.898 15.960 1.00 97.12 198 LEU A O 1
ATOM 1669 N N . CYS A 1 199 ? -10.084 -1.571 14.350 1.00 97.50 199 CYS A N 1
ATOM 1670 C CA . CYS A 1 199 ? -11.089 -2.371 13.660 1.00 97.50 199 CYS A CA 1
ATOM 1671 C C . CYS A 1 199 ? -11.590 -3.527 14.543 1.00 97.50 199 CYS A C 1
ATOM 1673 O O . CYS A 1 199 ? -12.776 -3.848 14.535 1.00 97.50 199 CYS A O 1
ATOM 1675 N N . ALA A 1 200 ? -10.716 -4.140 15.351 1.00 96.56 200 ALA A N 1
ATOM 1676 C CA . ALA A 1 200 ? -11.122 -5.153 16.324 1.00 96.56 200 ALA A CA 1
ATOM 1677 C C . ALA A 1 200 ? -12.109 -4.585 17.360 1.00 96.56 200 ALA A C 1
ATOM 1679 O O . ALA A 1 200 ? -13.144 -5.204 17.607 1.00 96.56 200 ALA A O 1
ATOM 1680 N N . MET A 1 201 ? -11.813 -3.404 17.913 1.00 96.25 201 MET A N 1
ATOM 1681 C CA . MET A 1 201 ? -12.677 -2.702 18.872 1.00 96.25 201 MET A CA 1
ATOM 1682 C C . MET A 1 201 ? -14.027 -2.324 18.262 1.00 96.25 201 MET A C 1
ATOM 1684 O O . MET A 1 201 ? -15.055 -2.545 18.891 1.00 96.25 201 MET A O 1
ATOM 1688 N N . LEU A 1 202 ? -14.039 -1.865 17.007 1.00 95.62 202 LEU A N 1
ATOM 1689 C CA . LEU A 1 202 ? -15.265 -1.593 16.247 1.00 95.62 202 LEU A CA 1
ATOM 1690 C C . LEU A 1 202 ? -16.115 -2.840 15.969 1.00 95.62 202 LEU A C 1
ATOM 1692 O O . LEU A 1 202 ? -17.308 -2.741 15.719 1.00 95.62 202 LEU A O 1
ATOM 1696 N N . ASN A 1 203 ? -15.514 -4.028 16.034 1.00 93.69 203 ASN A N 1
ATOM 1697 C CA . ASN A 1 203 ? -16.226 -5.305 15.999 1.00 93.69 203 ASN A CA 1
ATOM 1698 C C . ASN A 1 203 ? -16.556 -5.829 17.415 1.00 93.69 203 ASN A C 1
ATOM 1700 O O . ASN A 1 203 ? -16.730 -7.035 17.595 1.00 93.69 203 ASN A O 1
ATOM 1704 N N . GLY A 1 204 ? -16.576 -4.955 18.427 1.00 90.69 204 GLY A N 1
ATOM 1705 C CA . GLY A 1 204 ? -16.922 -5.284 19.813 1.00 90.69 204 GLY A CA 1
ATOM 1706 C C . GLY A 1 204 ? -15.834 -6.033 20.590 1.00 90.69 204 GLY A C 1
ATOM 1707 O O . GLY A 1 204 ? -16.086 -6.535 21.685 1.00 90.69 204 GLY A O 1
ATOM 1708 N N . LYS A 1 205 ? -14.609 -6.157 20.058 1.00 93.50 205 LYS A N 1
ATOM 1709 C CA . LYS A 1 205 ? -13.527 -6.866 20.758 1.00 93.50 205 LYS A CA 1
ATOM 1710 C C . LYS A 1 205 ? -12.768 -5.927 21.686 1.00 93.50 205 LYS A C 1
ATOM 1712 O O . LYS A 1 205 ? -12.088 -5.011 21.235 1.00 93.50 205 LYS A O 1
ATOM 1717 N N . ILE A 1 206 ? -12.767 -6.242 22.977 1.00 94.56 206 ILE A N 1
ATOM 1718 C CA . ILE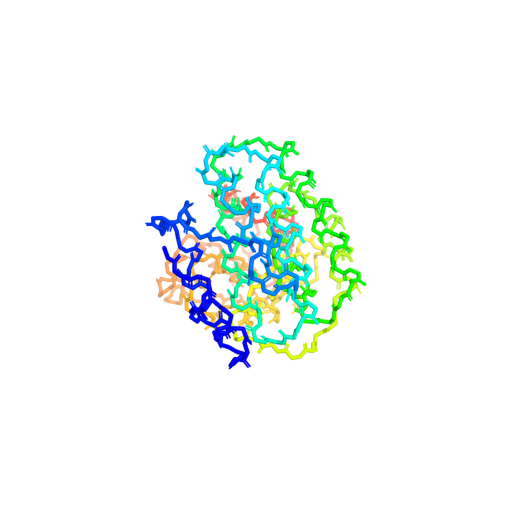 A 1 206 ? -11.902 -5.569 23.950 1.00 94.56 206 ILE A CA 1
ATOM 1719 C C . ILE A 1 206 ? -10.475 -6.115 23.842 1.00 94.56 206 ILE A C 1
ATOM 1721 O O . ILE A 1 206 ? -10.229 -7.312 24.019 1.00 94.56 206 ILE A O 1
ATOM 1725 N N . VAL A 1 207 ? -9.512 -5.234 23.566 1.00 95.12 207 VAL A N 1
ATOM 1726 C CA . VAL A 1 207 ? -8.100 -5.607 23.403 1.00 95.12 207 VAL A CA 1
ATOM 1727 C C . VAL A 1 207 ? -7.370 -5.455 24.734 1.00 95.12 207 VAL A C 1
ATOM 1729 O O . VAL A 1 207 ? -7.360 -4.383 25.337 1.00 95.12 207 VAL A O 1
ATOM 1732 N N . LYS A 1 208 ? -6.735 -6.530 25.204 1.00 96.12 208 LYS A N 1
ATOM 1733 C CA . LYS A 1 208 ? -5.992 -6.523 26.471 1.00 96.12 208 LYS A CA 1
ATOM 1734 C C . LYS A 1 208 ? -4.757 -5.614 26.398 1.00 96.12 208 LYS A C 1
ATOM 1736 O O . LYS A 1 208 ? -4.064 -5.595 25.379 1.00 96.12 208 LYS A O 1
ATOM 1741 N N . LYS A 1 209 ? -4.441 -4.914 27.494 1.00 95.94 209 LYS A N 1
ATOM 1742 C CA . LYS A 1 209 ? -3.306 -3.975 27.577 1.00 95.94 209 LYS A CA 1
ATOM 1743 C C . LYS A 1 209 ? -1.971 -4.651 27.252 1.00 95.94 209 LYS A C 1
ATOM 1745 O O . LYS A 1 209 ? -1.160 -4.085 26.529 1.00 95.94 209 LYS A O 1
ATOM 1750 N N . GLU A 1 210 ? -1.765 -5.883 27.708 1.00 96.50 210 GLU A N 1
ATOM 1751 C CA . GLU A 1 210 ? -0.530 -6.643 27.473 1.00 96.50 210 GLU A CA 1
ATOM 1752 C C . GLU A 1 210 ? -0.330 -6.946 25.980 1.00 96.50 210 GLU A C 1
ATOM 1754 O O . GLU A 1 210 ? 0.795 -6.961 25.481 1.00 96.50 210 GLU A O 1
ATOM 1759 N N . VAL A 1 211 ? -1.430 -7.150 25.244 1.00 96.25 211 VAL A N 1
ATOM 1760 C CA . VAL A 1 211 ? -1.396 -7.340 23.789 1.00 96.25 211 VAL A CA 1
ATOM 1761 C C . VAL A 1 211 ? -1.003 -6.036 23.099 1.00 96.25 211 VAL A C 1
ATOM 1763 O O . VAL A 1 211 ? -0.170 -6.067 22.199 1.00 96.25 211 VAL A O 1
ATOM 1766 N N . LEU A 1 212 ? -1.546 -4.898 23.532 1.00 96.12 212 LEU A N 1
ATOM 1767 C CA . LEU A 1 212 ? -1.202 -3.588 22.975 1.00 96.12 212 LEU A CA 1
ATOM 1768 C C . LEU A 1 212 ? 0.276 -3.237 23.203 1.00 96.12 212 LEU A C 1
ATOM 1770 O O . LEU A 1 212 ? 0.951 -2.839 22.255 1.00 96.12 212 LEU A O 1
ATOM 1774 N N . ILE A 1 213 ? 0.803 -3.480 24.409 1.00 95.12 213 ILE A N 1
ATOM 1775 C CA . ILE A 1 213 ? 2.227 -3.286 24.740 1.00 95.12 213 ILE A CA 1
ATOM 1776 C C . ILE A 1 213 ? 3.113 -4.160 23.847 1.00 95.12 213 ILE A C 1
ATOM 1778 O O . ILE A 1 213 ? 4.057 -3.670 23.236 1.00 95.12 213 ILE A O 1
ATOM 1782 N N . LYS A 1 214 ? 2.773 -5.447 23.689 1.00 94.94 214 LYS A N 1
ATOM 1783 C CA . LYS A 1 214 ? 3.533 -6.392 22.850 1.00 94.94 214 LYS A CA 1
ATOM 1784 C C . LYS A 1 214 ? 3.721 -5.916 21.404 1.00 94.94 214 LYS A C 1
ATOM 1786 O O . LYS A 1 214 ? 4.676 -6.334 20.748 1.00 94.94 214 LYS A O 1
ATOM 1791 N N . TYR A 1 215 ? 2.802 -5.104 20.887 1.00 94.19 215 TYR A N 1
ATOM 1792 C CA . TYR A 1 215 ? 2.848 -4.591 19.519 1.00 94.19 215 TYR A CA 1
ATOM 1793 C C . TYR A 1 215 ? 3.092 -3.076 19.441 1.00 94.19 215 TYR A C 1
ATOM 1795 O O . TYR A 1 215 ? 2.834 -2.495 18.390 1.00 94.19 215 TYR A O 1
ATOM 1803 N N . ASN A 1 216 ? 3.608 -2.453 20.509 1.00 92.88 216 ASN A N 1
ATOM 1804 C CA . ASN A 1 216 ? 3.917 -1.018 20.582 1.00 92.88 216 ASN A CA 1
ATOM 1805 C C . ASN A 1 216 ? 2.718 -0.119 20.224 1.00 92.88 216 ASN A C 1
ATOM 1807 O O . ASN A 1 216 ? 2.854 0.869 19.510 1.00 92.88 216 ASN A O 1
ATOM 1811 N N . CYS A 1 217 ? 1.525 -0.486 20.693 1.00 93.88 217 CYS A N 1
ATOM 1812 C CA . CYS A 1 217 ? 0.272 0.228 20.435 1.00 93.88 217 CYS A CA 1
ATOM 1813 C C . CYS A 1 217 ? -0.437 0.594 21.752 1.00 93.88 217 CYS A C 1
ATOM 1815 O O . CYS A 1 217 ? -1.661 0.550 21.868 1.00 93.88 217 CYS A O 1
ATOM 1817 N N . GLU A 1 218 ? 0.349 0.900 22.785 1.00 94.62 218 GLU A N 1
ATOM 1818 C CA . GLU A 1 218 ? -0.134 1.188 24.141 1.00 94.62 218 GLU A CA 1
ATOM 1819 C C . GLU A 1 218 ? -0.990 2.456 24.239 1.00 94.62 218 GLU A C 1
ATOM 1821 O O . GLU A 1 218 ? -1.818 2.552 25.143 1.00 94.62 218 GLU A O 1
ATOM 1826 N N . SER A 1 219 ? -0.880 3.365 23.266 1.00 93.88 219 SER A N 1
ATOM 1827 C CA . SER A 1 219 ? -1.757 4.532 23.135 1.00 93.88 219 SER A CA 1
ATOM 1828 C C . SER A 1 219 ? -3.239 4.160 22.985 1.00 93.88 219 SER A C 1
ATOM 1830 O O . SER A 1 219 ? -4.101 4.943 23.362 1.00 93.88 219 SER A O 1
ATOM 1832 N N . LEU A 1 220 ? -3.566 2.947 22.518 1.00 96.38 220 LEU A N 1
ATOM 1833 C CA . LEU A 1 220 ? -4.947 2.449 22.455 1.00 96.38 220 LEU A CA 1
ATOM 1834 C C . LEU A 1 220 ? -5.463 1.872 23.786 1.00 96.38 220 LEU A C 1
ATOM 1836 O O . LEU A 1 220 ? -6.632 1.488 23.879 1.00 96.38 220 LEU A O 1
ATOM 1840 N N . ALA A 1 221 ? -4.620 1.748 24.817 1.00 96.38 221 ALA A N 1
ATOM 1841 C CA . ALA A 1 221 ? -5.009 1.102 26.070 1.00 96.38 221 ALA A CA 1
ATOM 1842 C C . ALA A 1 221 ? -6.102 1.868 26.843 1.00 96.38 221 ALA A C 1
ATOM 1844 O O . ALA A 1 221 ? -7.044 1.206 27.291 1.00 96.38 221 ALA A O 1
ATOM 1845 N N . PRO A 1 222 ? -6.046 3.211 26.972 1.00 95.88 222 PRO A N 1
ATOM 1846 C CA . PRO A 1 222 ? -7.126 3.988 27.583 1.00 95.88 222 PRO A CA 1
ATOM 1847 C C . PRO A 1 222 ? -8.465 3.805 26.859 1.00 95.88 222 PRO A C 1
ATOM 1849 O O . PRO A 1 222 ? -9.481 3.521 27.493 1.00 95.88 222 PRO A O 1
ATOM 1852 N N . LEU A 1 223 ? -8.452 3.849 25.522 1.00 96.69 223 LEU A N 1
ATOM 1853 C CA . LEU A 1 223 ? -9.637 3.627 24.692 1.00 96.69 223 LEU A CA 1
ATOM 1854 C C . LEU A 1 223 ? -10.247 2.237 24.931 1.00 96.69 223 LEU A C 1
ATOM 1856 O O . LEU A 1 223 ? -11.443 2.125 25.193 1.00 96.69 223 LEU A O 1
ATOM 1860 N N . SER A 1 224 ? -9.424 1.183 24.913 1.00 95.94 224 SER A N 1
ATOM 1861 C CA . SER A 1 224 ? -9.873 -0.193 25.177 1.00 95.94 224 SER A CA 1
ATOM 1862 C C . SER A 1 224 ? -10.497 -0.352 26.569 1.00 95.94 224 SER A C 1
ATOM 1864 O O . SER A 1 224 ? -11.516 -1.027 26.737 1.00 95.94 224 SER A O 1
ATOM 1866 N N . LEU A 1 225 ? -9.900 0.288 27.580 1.00 95.25 225 LEU A N 1
ATOM 1867 C CA . LEU A 1 225 ? -10.398 0.272 28.953 1.00 95.25 225 LEU A CA 1
ATOM 1868 C C . LEU A 1 225 ? -11.747 0.990 29.070 1.00 95.25 225 LEU A C 1
ATOM 1870 O O . LEU A 1 225 ? -12.663 0.475 29.707 1.00 95.25 225 LEU A O 1
ATOM 1874 N N . ASN A 1 226 ? -11.880 2.161 28.449 1.00 95.50 226 ASN A N 1
ATOM 1875 C CA . ASN A 1 226 ? -13.116 2.935 28.481 1.00 95.50 226 ASN A CA 1
ATOM 1876 C C . ASN A 1 226 ? -14.255 2.224 27.737 1.00 95.50 226 ASN A C 1
ATOM 1878 O O . ASN A 1 226 ? -15.373 2.213 28.246 1.00 95.50 226 ASN A O 1
ATOM 1882 N N . LEU A 1 227 ? -13.965 1.556 26.613 1.00 94.69 227 LEU A N 1
ATOM 1883 C CA . LEU A 1 227 ? -14.925 0.689 25.918 1.00 94.69 227 LEU A CA 1
ATOM 1884 C C . LEU A 1 227 ? -15.406 -0.452 26.817 1.00 94.69 227 LEU A C 1
ATOM 1886 O O . LEU A 1 227 ? -16.604 -0.645 26.967 1.00 94.69 227 LEU A O 1
ATOM 1890 N N . LYS A 1 228 ? -14.486 -1.158 27.489 1.00 93.69 228 LYS A N 1
ATOM 1891 C CA . LYS A 1 228 ? -14.828 -2.253 28.415 1.00 93.69 228 LYS A CA 1
ATOM 1892 C C . LYS A 1 228 ? -15.792 -1.823 29.530 1.00 93.69 228 LYS A C 1
ATOM 1894 O O . LYS A 1 228 ? -16.528 -2.654 30.048 1.00 93.69 228 LYS A O 1
ATOM 1899 N N . HIS A 1 229 ? -15.734 -0.558 29.940 1.00 94.06 229 HIS A N 1
ATOM 1900 C CA . HIS A 1 229 ? -16.531 -0.005 31.034 1.00 94.06 229 HIS A CA 1
ATOM 1901 C C . HIS A 1 229 ? -17.722 0.843 30.565 1.00 94.06 229 HIS A C 1
ATOM 1903 O O . HIS A 1 229 ? -18.283 1.567 31.386 1.00 94.06 229 HIS A O 1
ATOM 1909 N N . GLY A 1 230 ? -18.061 0.824 29.272 1.00 91.81 230 GLY A N 1
ATOM 1910 C CA . GLY A 1 230 ? -19.185 1.596 28.732 1.00 91.81 230 GLY A CA 1
ATOM 1911 C C . GLY A 1 230 ? -19.046 3.115 28.918 1.00 91.81 230 GLY A C 1
ATOM 1912 O O . GLY A 1 230 ? -20.025 3.855 29.016 1.00 91.81 230 GLY A O 1
ATOM 1913 N N . LYS A 1 231 ? -17.813 3.630 29.013 1.00 92.31 231 LYS A N 1
ATOM 1914 C CA . LYS A 1 231 ? -17.539 5.039 29.336 1.00 92.31 231 LYS A CA 1
ATOM 1915 C C . LYS A 1 231 ? -17.658 5.941 28.104 1.00 92.31 231 LYS A C 1
ATOM 1917 O O . LYS A 1 231 ? -16.661 6.464 27.603 1.00 92.31 231 LYS A O 1
ATOM 1922 N N . PHE A 1 232 ? -18.891 6.154 27.641 1.00 89.56 232 PHE A N 1
ATOM 1923 C CA . PHE A 1 232 ? -19.228 6.943 26.445 1.00 89.56 232 PHE A CA 1
ATOM 1924 C C . PHE A 1 232 ? -18.502 8.298 26.369 1.00 89.56 232 PHE A C 1
ATOM 1926 O O . PHE A 1 232 ? -17.848 8.609 25.373 1.00 89.56 232 PHE A O 1
ATOM 1933 N N . LYS A 1 233 ? -18.578 9.107 27.438 1.00 88.75 233 LYS A N 1
ATOM 1934 C CA . LYS A 1 233 ? -17.969 10.449 27.457 1.00 88.75 233 LYS A CA 1
ATOM 1935 C C . LYS A 1 233 ? -16.447 10.379 27.340 1.00 88.75 233 LYS A C 1
ATOM 1937 O O . LYS A 1 233 ? -15.852 11.190 26.639 1.00 88.75 233 LYS A O 1
ATOM 1942 N N . GLN A 1 234 ? -15.825 9.400 27.996 1.00 93.81 234 GLN A N 1
ATOM 1943 C CA . GLN A 1 234 ? -14.377 9.225 27.994 1.00 93.81 234 GLN A CA 1
ATOM 1944 C C . GLN A 1 234 ? -13.845 8.820 26.622 1.00 93.81 234 GLN A C 1
ATOM 1946 O O . GLN A 1 234 ? -12.799 9.318 26.228 1.00 93.81 234 GLN A O 1
ATOM 1951 N N . ILE A 1 235 ? -14.588 8.022 25.850 1.00 93.44 235 ILE A N 1
ATOM 1952 C CA . ILE A 1 235 ? -14.177 7.629 24.491 1.00 93.44 235 ILE A CA 1
ATOM 1953 C C . ILE A 1 235 ? -13.906 8.845 23.611 1.00 93.44 235 ILE A C 1
ATOM 1955 O O . ILE A 1 235 ? -12.907 8.867 22.902 1.00 93.44 235 ILE A O 1
ATOM 1959 N N . SER A 1 236 ? -14.743 9.880 23.691 1.00 90.88 236 SER A N 1
ATOM 1960 C CA . SER A 1 236 ? -14.547 11.093 22.886 1.00 90.88 236 SER A CA 1
ATOM 1961 C C . SER A 1 236 ? -13.241 11.821 23.231 1.00 90.88 236 SER A C 1
ATOM 1963 O O . SER A 1 236 ? -12.605 12.379 22.341 1.00 90.88 236 SER A O 1
ATOM 1965 N N . PHE A 1 237 ? -12.820 11.793 24.501 1.00 92.44 237 PHE A N 1
ATOM 1966 C CA . PHE A 1 237 ? -11.534 12.355 24.919 1.00 92.44 237 PHE A CA 1
ATOM 1967 C C . PHE A 1 237 ? -10.364 11.515 24.395 1.00 92.44 237 PHE A C 1
ATOM 1969 O O . PHE A 1 237 ? -9.468 12.070 23.767 1.00 92.44 237 PHE A O 1
ATOM 1976 N N . GLU A 1 238 ? -10.422 10.186 24.524 1.00 95.06 238 GLU A N 1
ATOM 1977 C CA . GLU A 1 238 ? -9.350 9.312 24.015 1.00 95.06 238 GLU A CA 1
ATOM 1978 C C . GLU A 1 238 ? -9.188 9.425 22.492 1.00 95.06 238 GLU A C 1
ATOM 1980 O O . GLU A 1 238 ? -8.080 9.436 21.961 1.00 95.06 238 GLU A O 1
ATOM 1985 N N . LEU A 1 239 ? -10.295 9.547 21.754 1.00 94.44 239 LEU A N 1
ATOM 1986 C CA . LEU A 1 239 ? -10.243 9.731 20.304 1.00 94.44 239 LEU A CA 1
ATOM 1987 C C . LEU A 1 239 ? -9.640 11.081 19.897 1.00 94.44 239 LEU A C 1
ATOM 1989 O O . LEU A 1 239 ? -9.146 11.219 18.773 1.00 94.44 239 LEU A O 1
ATOM 1993 N N . LYS A 1 240 ? -9.678 12.089 20.774 1.00 93.06 240 LYS A N 1
ATOM 1994 C CA . LYS A 1 240 ? -9.022 13.379 20.538 1.00 93.06 240 LYS A CA 1
ATOM 1995 C C . LYS A 1 240 ? -7.509 13.237 20.645 1.00 93.06 240 LYS A C 1
ATOM 1997 O O . LYS A 1 240 ? -6.797 13.720 19.762 1.00 93.06 240 LYS A O 1
ATOM 2002 N N . ASP A 1 241 ? -7.042 12.498 21.643 1.00 93.00 241 ASP A N 1
ATOM 2003 C CA . ASP A 1 241 ? -5.617 12.228 21.854 1.00 93.00 241 ASP A CA 1
ATOM 2004 C C . ASP A 1 241 ? -5.024 11.353 20.736 1.00 93.00 241 ASP A C 1
ATOM 2006 O O . ASP A 1 241 ? -3.860 11.498 20.371 1.00 93.00 241 ASP A O 1
ATOM 2010 N N . LEU A 1 242 ? -5.849 10.506 20.113 1.00 95.06 242 LEU A N 1
ATOM 2011 C CA . LEU A 1 242 ? -5.477 9.655 18.975 1.00 95.06 242 LEU A CA 1
ATOM 2012 C C . LEU A 1 242 ? -5.670 10.316 17.596 1.00 95.06 242 LEU A C 1
ATOM 2014 O O . LEU A 1 242 ? -5.464 9.666 16.568 1.00 95.06 242 LEU A O 1
ATOM 2018 N N . SER A 1 243 ? -6.095 11.582 17.543 1.00 91.75 243 SER A N 1
ATOM 2019 C CA . SER A 1 243 ? -6.558 12.239 16.309 1.00 91.75 243 SER A CA 1
ATOM 2020 C C . SER A 1 243 ? -5.548 12.206 15.158 1.00 91.75 243 SER A C 1
ATOM 2022 O O . SER A 1 243 ? -5.947 11.947 14.024 1.00 91.75 243 SER A O 1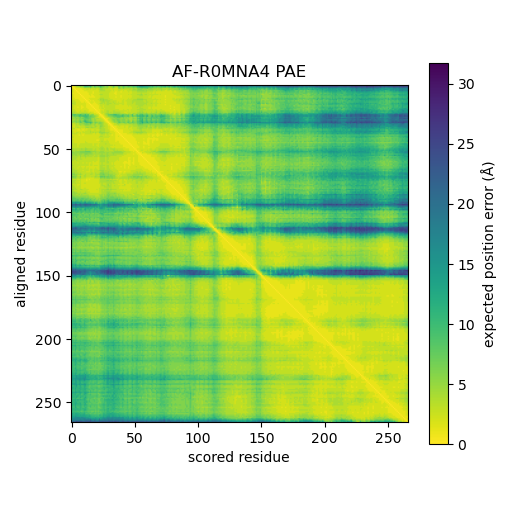
ATOM 2024 N N . SER A 1 244 ? -4.254 12.390 15.427 1.00 90.44 244 SER A N 1
ATOM 2025 C CA . SER A 1 244 ? -3.201 12.344 14.402 1.00 90.44 244 SER A CA 1
ATOM 2026 C C . SER A 1 244 ? -3.131 10.982 13.705 1.00 90.44 244 SER A C 1
ATOM 2028 O O . SER A 1 244 ? -3.180 10.921 12.478 1.00 90.44 244 SER A O 1
ATOM 2030 N N . ASN A 1 245 ? -3.115 9.884 14.467 1.00 91.31 245 ASN A N 1
ATOM 2031 C CA . ASN A 1 245 ? -3.119 8.530 13.912 1.00 91.31 245 ASN A CA 1
ATOM 2032 C C . ASN A 1 245 ? -4.441 8.211 13.201 1.00 91.31 245 ASN A C 1
ATOM 2034 O O . ASN A 1 245 ? -4.459 7.544 12.170 1.00 91.31 245 ASN A O 1
ATOM 2038 N N . LEU A 1 246 ? -5.572 8.694 13.720 1.00 92.62 246 LEU A N 1
ATOM 2039 C CA . LEU A 1 246 ? -6.872 8.497 13.076 1.00 92.62 246 LEU A CA 1
ATOM 2040 C C . LEU A 1 246 ? -6.970 9.207 11.716 1.00 92.62 246 LEU A C 1
ATOM 2042 O O . LEU A 1 246 ? -7.585 8.666 10.793 1.00 92.62 246 LEU A O 1
ATOM 2046 N N . ILE A 1 247 ? -6.373 10.397 11.595 1.00 91.25 247 ILE A N 1
ATOM 2047 C CA . ILE A 1 247 ? -6.280 11.162 10.344 1.00 91.25 247 ILE A CA 1
ATOM 2048 C C . ILE A 1 247 ? -5.328 10.471 9.367 1.00 91.25 247 ILE A C 1
ATOM 2050 O O . ILE A 1 247 ? -5.687 10.315 8.205 1.00 91.25 247 ILE A O 1
ATOM 2054 N N . GLU A 1 248 ? -4.171 9.995 9.838 1.00 88.94 248 GLU A N 1
ATOM 2055 C CA . GLU A 1 248 ? -3.181 9.275 9.023 1.00 88.94 248 GLU A CA 1
ATOM 2056 C C . GLU A 1 248 ? -3.805 8.097 8.257 1.00 88.94 248 GLU A C 1
ATOM 2058 O O . GLU A 1 248 ? -3.516 7.896 7.080 1.00 88.94 248 GLU A O 1
ATOM 2063 N N . PHE A 1 249 ? -4.709 7.351 8.900 1.00 87.94 249 PHE A N 1
ATOM 2064 C CA . PHE A 1 249 ? -5.410 6.218 8.286 1.00 87.94 249 PHE A CA 1
ATOM 2065 C C . PHE A 1 249 ? -6.781 6.562 7.692 1.00 87.94 249 PHE A C 1
ATOM 2067 O O . PHE A 1 249 ? -7.442 5.670 7.162 1.00 87.94 249 PHE A O 1
ATOM 2074 N N . TYR A 1 250 ? -7.215 7.823 7.761 1.00 89.50 250 TYR A N 1
ATOM 2075 C CA . TYR A 1 250 ? -8.535 8.286 7.310 1.00 89.50 250 TYR A CA 1
ATOM 2076 C C . TYR A 1 250 ? -9.716 7.554 7.971 1.00 89.50 250 TYR A C 1
ATOM 2078 O O . TYR A 1 250 ? -10.810 7.468 7.419 1.00 89.50 250 TYR A O 1
ATOM 2086 N N . ILE A 1 251 ? -9.519 7.050 9.189 1.00 91.75 251 ILE A N 1
ATOM 2087 C CA . ILE A 1 251 ? -10.527 6.301 9.961 1.00 91.75 251 ILE A CA 1
ATOM 2088 C C . ILE A 1 251 ? -11.166 7.137 11.075 1.00 91.75 251 ILE A C 1
ATOM 2090 O O . ILE A 1 251 ? -11.971 6.623 11.853 1.00 91.75 251 ILE A O 1
ATOM 2094 N N . PHE A 1 252 ? -10.821 8.426 11.156 1.00 93.44 252 PHE A N 1
ATOM 2095 C CA . PHE A 1 252 ? -11.341 9.368 12.147 1.00 93.44 252 PHE A CA 1
ATOM 2096 C C . PHE A 1 252 ? -12.871 9.374 12.199 1.00 93.44 252 PHE A C 1
ATOM 2098 O O . PHE A 1 252 ? -13.435 9.139 13.264 1.00 93.44 252 PHE A O 1
ATOM 2105 N N . ARG A 1 253 ? -13.539 9.563 11.050 1.00 92.38 253 ARG A N 1
ATOM 2106 C CA . ARG A 1 253 ? -15.010 9.602 10.962 1.00 92.38 253 ARG A CA 1
ATOM 2107 C C . ARG A 1 253 ? -15.627 8.356 11.595 1.00 92.38 253 ARG A C 1
ATOM 2109 O O . ARG A 1 253 ? -16.400 8.467 12.536 1.00 92.38 253 ARG A O 1
ATOM 2116 N N . SER A 1 254 ? -15.223 7.179 11.125 1.00 94.06 254 SER A N 1
ATOM 2117 C CA . SER A 1 254 ? -15.746 5.901 11.601 1.00 94.06 254 SER A CA 1
ATOM 2118 C C . SER A 1 254 ? -15.495 5.708 13.101 1.00 94.06 254 SER A C 1
ATOM 2120 O O . SER A 1 254 ? -16.394 5.324 13.844 1.00 94.06 254 SER A O 1
ATOM 2122 N N . CYS A 1 255 ? -14.299 6.030 13.592 1.00 94.94 255 CYS A N 1
ATOM 2123 C CA . CYS A 1 255 ? -13.993 5.870 15.013 1.00 94.94 255 CYS A CA 1
ATOM 2124 C C . CYS A 1 255 ? -14.856 6.785 15.898 1.00 94.94 255 CYS A C 1
ATOM 2126 O O . CYS A 1 255 ? -15.414 6.310 16.883 1.00 94.94 255 CYS A O 1
ATOM 2128 N N . TYR A 1 256 ? -15.023 8.058 15.526 1.00 93.94 256 TYR A N 1
ATOM 2129 C CA . TYR A 1 256 ? -15.860 9.007 16.270 1.00 93.94 256 TYR A CA 1
ATOM 2130 C C . TYR A 1 256 ? -17.351 8.687 16.201 1.00 93.94 256 TYR A C 1
ATOM 2132 O O . TYR A 1 256 ? -18.071 8.952 17.159 1.00 93.94 256 TYR A O 1
ATOM 2140 N N . THR A 1 257 ? -17.819 8.114 15.095 1.00 93.50 257 THR A N 1
ATOM 2141 C CA . THR A 1 257 ? -19.223 7.730 14.948 1.00 93.50 257 THR A CA 1
ATOM 2142 C C . THR A 1 257 ? -19.548 6.465 15.735 1.00 93.50 257 THR A C 1
ATOM 2144 O O . THR A 1 257 ? -20.524 6.453 16.477 1.00 93.50 257 THR A O 1
ATOM 2147 N N . TYR A 1 258 ? -18.752 5.401 15.597 1.00 95.12 258 TYR A N 1
ATOM 2148 C CA . TYR A 1 258 ? -19.180 4.065 16.024 1.00 95.12 258 TYR A CA 1
ATOM 2149 C C . TYR A 1 258 ? -18.600 3.607 17.367 1.00 95.12 258 TYR A C 1
ATOM 2151 O O . TYR A 1 258 ? -19.279 2.880 18.087 1.00 95.12 258 TYR A O 1
ATOM 2159 N N . LEU A 1 259 ? -17.391 4.026 17.764 1.00 93.94 259 LEU A N 1
ATOM 2160 C CA . LEU A 1 259 ? -16.828 3.588 19.054 1.00 93.94 259 LEU A CA 1
ATOM 2161 C C . LEU A 1 259 ? -17.635 4.073 20.270 1.00 93.94 259 LEU A C 1
ATOM 2163 O O . LEU A 1 259 ? -17.828 3.270 21.184 1.00 93.94 259 LEU A O 1
ATOM 2167 N N . PRO A 1 260 ? -18.149 5.321 20.315 1.00 92.69 260 PRO A N 1
ATOM 2168 C CA . PRO A 1 260 ? -19.026 5.735 21.406 1.00 92.69 260 PRO A CA 1
ATOM 2169 C C . PRO A 1 260 ? -20.309 4.900 21.469 1.00 92.69 260 PRO A C 1
ATOM 2171 O O . PRO A 1 260 ? -20.740 4.541 22.559 1.00 92.69 260 PRO A O 1
ATOM 2174 N N . LEU A 1 261 ? -20.888 4.547 20.315 1.00 91.00 261 LEU A N 1
ATOM 2175 C CA . LEU A 1 261 ? -22.104 3.732 20.247 1.00 91.00 261 LEU A CA 1
ATOM 2176 C C . LEU A 1 261 ? -21.877 2.331 20.817 1.00 91.00 261 LEU A C 1
ATOM 2178 O O . LEU A 1 261 ? -22.675 1.874 21.622 1.00 91.00 261 LEU A O 1
ATOM 2182 N N . ILE A 1 262 ? -20.746 1.701 20.493 1.00 89.75 262 ILE A N 1
ATOM 2183 C CA . ILE A 1 262 ? -20.381 0.383 21.038 1.00 89.75 262 ILE A CA 1
ATOM 2184 C C . ILE A 1 262 ? -20.303 0.408 22.568 1.00 89.75 262 ILE A C 1
ATOM 2186 O O . ILE A 1 262 ? -20.694 -0.554 23.217 1.00 89.75 262 ILE A O 1
ATOM 2190 N N . ALA A 1 263 ? -19.832 1.501 23.169 1.00 89.25 263 ALA A N 1
ATOM 2191 C CA . ALA A 1 263 ? -19.820 1.621 24.626 1.00 89.25 263 ALA A CA 1
ATOM 2192 C C . ALA A 1 263 ? -21.200 1.794 25.261 1.00 89.25 263 ALA A C 1
ATOM 2194 O O . ALA A 1 263 ? -21.324 1.539 26.451 1.00 89.25 263 ALA A O 1
ATOM 2195 N N . LEU A 1 264 ? -22.216 2.234 24.518 1.00 87.50 264 LEU A N 1
ATOM 2196 C CA . LEU A 1 264 ? -23.590 2.270 25.031 1.00 87.50 264 LEU A CA 1
ATOM 2197 C C . LEU A 1 264 ? -24.234 0.878 25.053 1.00 87.50 264 LEU A C 1
ATOM 2199 O O . LEU A 1 264 ? -25.227 0.684 25.746 1.00 87.50 264 LEU A O 1
ATOM 2203 N N . GLU A 1 265 ? -23.688 -0.069 24.290 1.00 84.25 265 GLU A N 1
ATOM 2204 C CA . GLU A 1 265 ? -24.182 -1.446 24.193 1.00 84.25 265 GLU A CA 1
ATOM 2205 C C . GLU A 1 265 ? -23.556 -2.393 25.239 1.00 84.25 265 GLU A C 1
ATOM 2207 O O . GLU A 1 265 ? -23.919 -3.570 25.285 1.00 84.25 265 GLU A O 1
ATOM 2212 N N . ILE A 1 266 ? -22.619 -1.898 26.062 1.00 78.31 266 ILE A N 1
ATOM 2213 C CA . ILE A 1 266 ? -21.890 -2.640 27.111 1.00 78.31 266 ILE A CA 1
ATOM 2214 C C . ILE A 1 266 ? -22.404 -2.238 28.491 1.00 78.31 266 ILE A C 1
ATOM 2216 O O . ILE A 1 266 ? -22.735 -3.158 29.272 1.00 78.31 266 ILE A O 1
#

Sequence (266 aa):
MNFKIVNELINNKNGKDLAKLFNFGVDLSGVKTSKIYSPFEDLFKKQQLFFEIRTYENAEEVVKSAFYVLDEGDYTYYLAKKVIMNCLSFIYNENEYKNKETLAKTLANFTKVSNDIRYYAFNVLSQLYFEMSKFELLENLLLVSSNTRQRKLDFYVYNLYKGITLFYLDRFKESFISLSIAFKSKRLKAFCVFPYFLCAMLNGKIVKKEVLIKYNCESLAPLSLNLKHGKFKQISFELKDLSSNLIEFYIFRSCYTYLPLIALEI

Secondary structure (DSSP, 8-state):
--HHHHHHHHHTT-HHHHHHTTSTT---TT--GGGSPTTHHHHHHHHHHHHHS--HHHHHHHHHHHHHGGGG-GGGHHHHHHHHHHHHHHHHHT--HHHHHHHHHHHHHHTTT-TTHHHHHHHHHHHHHHHTT-HHHHHHHHHT-------HHHHHHHHHHHHHHHHHTT-HHHHHHHHHHHHT-TTTHHHHHHHHHHHHHHTTPPPPHHHHHHTT-GGGHHHHHHHHTT-HHHHHHHHHHTHHHHHHTT-HHHHHHHHHHHHHT-

Solvent-accessible surface area (backbone atoms only — not comparable to full-atom values): 14348 Å² total; per-residue (Å²): 85,64,38,67,60,54,42,51,31,59,75,69,55,36,17,65,67,53,24,59,67,66,40,92,89,56,73,54,86,69,39,57,38,95,67,34,57,82,61,50,20,59,29,52,48,34,46,45,49,23,73,76,47,81,44,68,71,36,33,50,53,26,41,55,31,31,54,59,36,43,74,82,35,84,45,30,48,50,26,29,54,44,49,39,52,54,35,48,58,51,56,61,71,68,70,48,69,69,59,54,52,55,47,43,57,58,47,60,58,50,50,75,74,46,81,77,55,27,54,60,44,44,42,55,43,41,50,51,27,60,76,68,69,34,58,70,59,43,52,57,52,54,76,76,56,75,99,68,88,73,60,76,66,62,50,26,50,42,23,36,52,52,11,47,53,28,37,62,70,67,37,41,74,62,10,37,57,24,25,57,54,14,52,71,34,82,87,44,26,82,75,43,48,61,62,39,53,53,33,38,42,70,68,73,43,76,63,56,56,70,60,28,51,76,66,78,41,51,85,51,37,66,44,30,54,28,44,73,67,32,34,41,75,56,38,61,55,46,52,57,78,42,39,67,65,27,54,76,66,58,38,43,67,54,48,70,62,46,48,39,54,57,10,73,77,97